Protein AF-A0A0N4VNY5-F1 (afdb_monomer_lite)

Radius of gyration: 26.38 Å; chains: 1; bounding box: 63×57×81 Å

Foldseek 3Di:
DDDDDDDDDDDDDDDDDDPDDDDPPPVDDDPDDDPWDWDQDPVRDTDGPPQPQDDPDPDRDRVVVVVLVVLQVLLVVLVVVLCVVVLVVVLCVVLVVVQQVVCCVPPVDSDPPDDRDVVSSVVSSVVVVVCCVPPVVVVCCCCDPPFFPDRSVLSNQLSVQLVVVVVVCVVVVHDDDSVCSNSVSSVVSQVVVPVVRGDVVVVVVVVVCVVVCVVVVVVVVVVVVVVVVVVD

InterPro domains:
  IPR001204 Phosphate transporter [PF01384] (48-221)
  IPR001204 Phosphate transporter [PTHR11101] (52-230)

Secondary structure (DSSP, 8-state):
----PPP--------PPPS-------S---TT------EE-TTS-EE-----EEEETTEEEEHHHHHHHHHHHHHHHHHHHHHHHHHHHHHHHHHHHHHHHHHHHHHS---TTSPPPHHHHHHHHHHHHHHIIIIIHHHHHHHHHHS----HHHHHHHHHHHHHHHHHHHHHT----HHHHHHHHHHHHHHHH-TTSS-HHHHHHHHHHHHHHHHHHHHHHHHHHHHHHHH-

Sequence (232 aa):
MQHVQLDSNVRMHTMTLPPSLEWPINDKDNSNDKKVWTITGANGNLATVENASEKIGDKSVNVKTLSIQGMFIVQVLTACFAGFAHGANDVSNAIAPLTALLAIYRNMSVDQSEATPIYVLLFGVVSICIGLVVLGHRVIRTVGTNMSEINPASGFSIEFGAAVTALVASKVGLPISTTHSLVGSVVLVGVVKSRAGVDWKIFRNIALSWVITLPVSGLIAAGLMLLLKFAL

pLDDT: mean 70.21, std 22.68, range [22.92, 95.06]

Structure (mmCIF, N/CA/C/O backbone):
data_AF-A0A0N4VNY5-F1
#
_entry.id   AF-A0A0N4VNY5-F1
#
loop_
_atom_site.group_PDB
_atom_site.id
_atom_site.type_symbol
_atom_site.label_atom_id
_atom_site.label_alt_id
_atom_site.label_comp_id
_atom_site.label_asym_id
_atom_site.label_entity_id
_atom_site.label_seq_id
_atom_site.pdbx_PDB_ins_code
_atom_site.Cartn_x
_atom_site.Cartn_y
_atom_site.Cartn_z
_atom_site.occupancy
_atom_site.B_iso_or_equiv
_atom_site.auth_seq_id
_atom_site.auth_comp_id
_atom_site.auth_asym_id
_atom_site.auth_atom_id
_atom_site.pdbx_PDB_model_num
ATOM 1 N N . MET A 1 1 ? -30.436 -35.693 26.808 1.00 46.06 1 MET A N 1
ATOM 2 C CA . MET A 1 1 ? -30.639 -35.285 25.402 1.00 46.06 1 MET A CA 1
ATOM 3 C C . MET A 1 1 ? -31.980 -34.590 25.318 1.00 46.06 1 MET A C 1
ATOM 5 O O . MET A 1 1 ? -32.986 -35.273 25.420 1.00 46.06 1 MET A O 1
ATOM 9 N N . GLN A 1 2 ? -32.005 -33.263 25.209 1.00 22.92 2 GLN A N 1
ATOM 10 C CA . GLN A 1 2 ? -33.217 -32.534 24.841 1.00 22.92 2 GLN A CA 1
ATOM 11 C C . GLN A 1 2 ? -32.844 -31.170 24.258 1.00 22.92 2 GLN A C 1
ATOM 13 O O . GLN A 1 2 ? -31.926 -30.502 24.724 1.00 22.92 2 GLN A O 1
ATOM 18 N N . HIS A 1 3 ? -33.512 -30.874 23.153 1.00 24.28 3 HIS A N 1
ATOM 19 C CA . HIS A 1 3 ? -33.225 -29.866 22.147 1.00 24.28 3 HIS A CA 1
ATOM 20 C C . HIS A 1 3 ? -33.343 -28.425 22.666 1.00 24.28 3 HIS A C 1
ATOM 22 O O . HIS A 1 3 ? -34.305 -28.090 23.351 1.00 24.28 3 HIS A O 1
ATOM 28 N N . VAL A 1 4 ? -32.413 -27.560 22.250 1.00 30.56 4 VAL A N 1
ATOM 29 C CA . VAL A 1 4 ? -32.558 -26.100 22.333 1.00 30.56 4 VAL A CA 1
ATOM 30 C C . VAL A 1 4 ? -33.301 -25.637 21.079 1.00 30.56 4 VAL A C 1
ATOM 32 O O . VAL A 1 4 ? -32.791 -25.763 19.967 1.00 30.56 4 VAL A O 1
ATOM 35 N N . GLN A 1 5 ? -34.530 -25.159 21.266 1.00 29.09 5 GLN A N 1
ATOM 36 C CA . GLN A 1 5 ? -35.339 -24.482 20.251 1.00 29.09 5 GLN A CA 1
ATOM 37 C C . GLN A 1 5 ? -34.934 -23.002 20.188 1.00 29.09 5 GLN A C 1
ATOM 39 O O . GLN A 1 5 ? -34.816 -22.346 21.222 1.00 29.09 5 GLN A O 1
ATOM 44 N N . LEU A 1 6 ? -34.708 -22.490 18.978 1.00 30.30 6 LEU A N 1
ATOM 45 C CA . LEU A 1 6 ? -34.494 -21.069 18.700 1.00 30.30 6 LEU A CA 1
ATOM 46 C C . LEU A 1 6 ? -35.864 -20.386 18.580 1.00 30.30 6 LEU A C 1
ATOM 48 O O . LEU A 1 6 ? -36.638 -20.734 17.690 1.00 30.30 6 LEU A O 1
ATOM 52 N N . ASP A 1 7 ? -36.160 -19.427 19.459 1.00 27.58 7 ASP A N 1
ATOM 53 C CA . ASP A 1 7 ? -37.339 -18.563 19.323 1.00 27.58 7 ASP A CA 1
ATOM 54 C C . ASP A 1 7 ? -37.072 -17.431 18.308 1.00 27.58 7 ASP A C 1
ATOM 56 O O . ASP A 1 7 ? -35.962 -16.918 18.162 1.00 27.58 7 ASP A O 1
ATOM 60 N N . SER A 1 8 ? -38.124 -17.070 17.584 1.00 40.78 8 SER A N 1
ATOM 61 C CA . SER A 1 8 ? -38.188 -16.403 16.285 1.00 40.78 8 SER A CA 1
ATOM 62 C C . SER A 1 8 ? -38.591 -14.920 16.358 1.00 40.78 8 SER A C 1
ATOM 64 O O . SER A 1 8 ? -39.081 -14.366 15.379 1.00 40.78 8 SER A O 1
ATOM 66 N N . ASN A 1 9 ? -38.369 -14.234 17.487 1.00 28.48 9 ASN A N 1
ATOM 67 C CA . ASN A 1 9 ? -38.901 -12.879 17.714 1.00 28.48 9 ASN A CA 1
ATOM 68 C C . ASN A 1 9 ? -37.883 -11.850 18.242 1.00 28.48 9 ASN A C 1
ATOM 70 O O . ASN A 1 9 ? -38.095 -11.213 19.273 1.00 28.48 9 ASN A O 1
ATOM 74 N N . VAL A 1 10 ? -36.803 -11.597 17.495 1.00 34.38 10 VAL A N 1
ATOM 75 C CA . VAL A 1 10 ? -35.932 -10.429 17.734 1.00 34.38 10 VAL A CA 1
ATOM 76 C C . VAL A 1 10 ? -36.258 -9.327 16.722 1.00 34.38 10 VAL A C 1
ATOM 78 O O . VAL A 1 10 ? -35.806 -9.355 15.579 1.00 34.38 10 VAL A O 1
ATOM 81 N N . ARG A 1 11 ? -37.039 -8.324 17.146 1.00 28.77 11 ARG A N 1
ATOM 82 C CA . ARG A 1 11 ? -37.171 -7.043 16.432 1.00 28.77 11 ARG A CA 1
ATOM 83 C C . ARG A 1 11 ? -36.026 -6.117 16.847 1.00 28.77 11 ARG A C 1
ATOM 85 O O . ARG A 1 11 ? -35.988 -5.657 17.984 1.00 28.77 11 ARG A O 1
ATOM 92 N N . MET A 1 12 ? -35.107 -5.822 15.924 1.00 29.11 12 MET A N 1
ATOM 93 C CA . MET A 1 12 ? -34.123 -4.749 16.104 1.00 29.11 12 MET A CA 1
ATOM 94 C C . MET A 1 12 ? -34.833 -3.392 16.026 1.00 29.11 12 MET A C 1
ATOM 96 O O . MET A 1 12 ? -35.240 -2.965 14.948 1.00 29.11 12 MET A O 1
ATOM 100 N N . HIS A 1 13 ? -34.962 -2.697 17.154 1.00 30.17 13 HIS A N 1
ATOM 101 C CA . HIS A 1 13 ? -35.264 -1.269 17.144 1.00 30.17 13 HIS A CA 1
ATOM 102 C C . HIS A 1 13 ? -33.962 -0.493 16.903 1.00 30.17 13 HIS A C 1
ATOM 104 O O . HIS A 1 13 ? -33.092 -0.418 17.766 1.00 30.17 13 HIS A O 1
ATOM 110 N N . THR A 1 14 ? -33.819 0.061 15.700 1.00 29.62 14 THR A N 1
ATOM 111 C CA . THR A 1 14 ? -32.792 1.045 15.336 1.00 29.62 14 THR A CA 1
ATOM 112 C C . THR A 1 14 ? -32.997 2.334 16.129 1.00 29.62 14 THR A C 1
ATOM 114 O O . THR A 1 14 ? -34.033 2.981 15.988 1.00 29.62 14 THR A O 1
ATOM 117 N N . MET A 1 15 ? -32.008 2.725 16.933 1.00 31.81 15 MET A N 1
ATOM 118 C CA . MET A 1 15 ? -31.989 4.007 17.639 1.00 31.81 15 MET A CA 1
ATOM 119 C C . MET A 1 15 ? -31.206 5.029 16.805 1.00 31.81 15 MET A C 1
ATOM 121 O O . MET A 1 15 ? -29.989 4.938 16.668 1.00 31.81 15 MET A O 1
ATOM 125 N N . THR A 1 16 ? -31.921 5.973 16.195 1.00 29.28 16 THR A N 1
ATOM 126 C CA . THR A 1 16 ? -31.370 7.127 15.470 1.00 29.28 16 THR A CA 1
ATOM 127 C C . THR A 1 16 ? -30.924 8.208 16.458 1.00 29.28 16 THR A C 1
ATOM 129 O O . THR A 1 16 ? -31.718 8.613 17.307 1.00 29.28 16 THR A O 1
ATOM 132 N N . LEU A 1 17 ? -29.690 8.704 16.337 1.00 33.75 17 LEU A N 1
ATOM 133 C CA . LEU A 1 17 ? -29.200 9.864 17.096 1.00 33.75 17 LEU A CA 1
ATOM 134 C C . LEU A 1 17 ? -29.551 11.179 16.364 1.00 33.75 17 LEU A C 1
ATOM 136 O O . LEU A 1 17 ? -29.358 11.248 15.149 1.00 33.75 17 LEU A O 1
ATOM 140 N N . PRO A 1 18 ? -30.053 12.217 17.064 1.00 30.17 18 PRO A N 1
ATOM 141 C CA . PRO A 1 18 ? -30.334 13.527 16.475 1.00 30.17 18 PRO A CA 1
ATOM 142 C C . PRO A 1 18 ? -29.061 14.380 16.250 1.00 30.17 18 PRO A C 1
ATOM 144 O O . PRO A 1 18 ? -28.059 14.197 16.946 1.00 30.17 18 PRO A O 1
ATOM 147 N N . PRO A 1 19 ? -29.094 15.339 15.302 1.00 36.34 19 PRO A N 1
ATOM 148 C CA . PRO A 1 19 ? -27.935 16.101 14.845 1.00 36.34 19 PRO A CA 1
ATOM 149 C C . PRO A 1 19 ? -27.762 17.400 15.647 1.00 36.34 19 PRO A C 1
ATOM 151 O O . PRO A 1 19 ? -28.013 18.484 15.138 1.00 36.34 19 PRO A O 1
ATOM 154 N N . SER A 1 20 ? -27.355 17.303 16.910 1.00 38.53 20 SER A N 1
ATOM 155 C CA . SER A 1 20 ? -26.866 18.457 17.682 1.00 38.53 20 SER A CA 1
ATOM 156 C C . SER A 1 20 ? -26.311 17.978 19.020 1.00 38.53 20 SER A C 1
ATOM 158 O O . SER A 1 20 ? -27.035 17.907 20.012 1.00 38.53 20 SER A O 1
ATOM 160 N N . LEU A 1 21 ? -25.028 17.623 19.054 1.00 37.19 21 LEU A N 1
ATOM 161 C CA . LEU A 1 21 ? -24.311 17.450 20.311 1.00 37.19 21 LEU A CA 1
ATOM 162 C C . LEU A 1 21 ? -22.989 18.206 20.209 1.00 37.19 21 LEU A C 1
ATOM 164 O O . LEU A 1 21 ? -21.971 17.685 19.759 1.00 37.19 21 LEU A O 1
ATOM 168 N N . GLU A 1 22 ? -23.057 19.485 20.566 1.00 29.67 22 GLU A N 1
ATOM 169 C CA . GLU A 1 22 ? -21.889 20.271 20.941 1.00 29.67 22 GLU A CA 1
ATOM 170 C C . GLU A 1 22 ? -21.157 19.535 22.069 1.00 29.67 22 GLU A C 1
ATOM 172 O O . GLU A 1 22 ? -21.787 19.033 23.000 1.00 29.67 22 GLU A O 1
ATOM 177 N N . TRP A 1 23 ? -19.831 19.437 21.972 1.00 28.31 23 TRP A N 1
ATOM 178 C CA . TRP A 1 23 ? -18.982 18.886 23.027 1.00 28.31 23 TRP A CA 1
ATOM 179 C C . TRP A 1 23 ? -19.035 19.796 24.259 1.00 28.31 23 TRP A C 1
ATOM 181 O O . TRP A 1 23 ? -18.44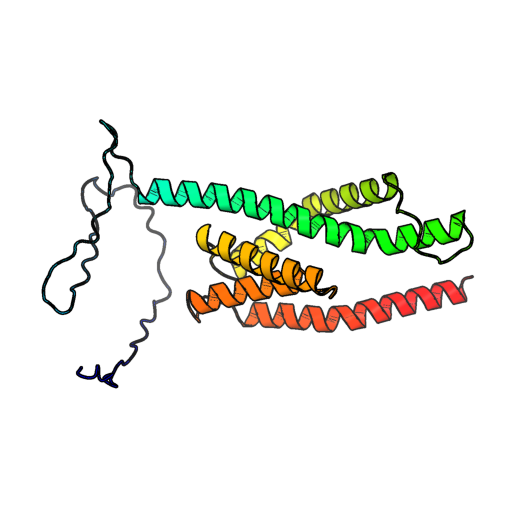9 20.882 24.203 1.00 28.31 23 TRP A O 1
ATOM 191 N N . PRO A 1 24 ? -19.635 19.395 25.396 1.00 32.06 24 PRO A N 1
ATOM 192 C CA . PRO A 1 24 ? -19.504 20.196 26.593 1.00 32.06 24 PRO A CA 1
ATOM 193 C C . PRO A 1 24 ? -18.096 19.965 27.149 1.00 32.06 24 PRO A C 1
ATOM 195 O O . PRO A 1 24 ? -17.859 19.019 27.897 1.00 32.06 24 PRO A O 1
ATOM 198 N N . ILE A 1 25 ? -17.153 20.844 26.804 1.00 37.72 25 ILE A N 1
ATOM 199 C CA . ILE A 1 25 ? -16.039 21.143 27.706 1.00 37.72 25 ILE A CA 1
ATOM 200 C C . ILE A 1 25 ? -16.650 22.005 28.810 1.00 37.72 25 ILE A C 1
ATOM 202 O O . ILE A 1 25 ? -16.666 23.230 28.742 1.00 37.72 25 ILE A O 1
ATOM 206 N N . ASN A 1 26 ? -17.265 21.344 29.788 1.00 30.30 26 ASN A N 1
ATOM 207 C CA . ASN A 1 26 ? -17.623 21.970 31.047 1.00 30.30 26 ASN A CA 1
ATOM 208 C C . ASN A 1 26 ? -16.605 21.486 32.080 1.00 30.30 26 ASN A C 1
ATOM 210 O O . ASN A 1 26 ? -16.742 20.387 32.612 1.00 30.30 26 ASN A O 1
ATOM 214 N N . ASP A 1 27 ? -15.589 22.310 32.351 1.00 36.66 27 ASP A N 1
ATOM 215 C CA . ASP A 1 27 ? -14.523 22.091 33.347 1.00 36.66 27 ASP A CA 1
ATOM 216 C C . ASP A 1 27 ? -15.031 22.161 34.804 1.00 36.66 27 ASP A C 1
ATOM 218 O O . ASP A 1 27 ? -14.364 22.659 35.713 1.00 36.66 27 ASP A O 1
ATOM 222 N N . LYS A 1 28 ? -16.248 21.676 35.051 1.00 31.47 28 LYS A N 1
ATOM 223 C CA . LYS A 1 28 ? -16.867 21.580 36.371 1.00 31.47 28 LYS A CA 1
ATOM 224 C C . LYS A 1 28 ? -17.679 20.294 36.469 1.00 31.47 28 LYS A C 1
ATOM 226 O O . LYS A 1 28 ? -18.897 20.342 36.619 1.00 31.47 28 LYS A O 1
ATOM 231 N N . ASP A 1 29 ? -17.002 19.152 36.395 1.00 34.03 29 ASP A N 1
ATOM 232 C CA . ASP A 1 29 ? -17.550 17.901 36.917 1.00 34.03 29 ASP A CA 1
ATOM 233 C C . ASP A 1 29 ? -16.843 17.558 38.231 1.00 34.03 29 ASP A C 1
ATOM 235 O O . ASP A 1 29 ? -15.620 17.427 38.320 1.00 34.03 29 ASP A O 1
ATOM 239 N N . ASN A 1 30 ? -17.652 17.519 39.279 1.00 31.19 30 ASN A N 1
ATOM 240 C CA . ASN A 1 30 ? -17.281 17.153 40.627 1.00 31.19 30 ASN A CA 1
ATOM 241 C C . ASN A 1 30 ? -16.852 15.679 40.619 1.00 31.19 30 ASN A C 1
ATOM 243 O O . ASN A 1 30 ? -17.542 14.824 40.078 1.00 31.19 30 ASN A O 1
ATOM 247 N N . SER A 1 31 ? -15.719 15.389 41.252 1.00 33.94 31 SER A N 1
ATOM 248 C CA . SER A 1 31 ? -14.965 14.127 41.261 1.00 33.94 31 SER A CA 1
ATOM 249 C C . SER A 1 31 ? -15.716 12.842 41.694 1.00 33.94 31 SER A C 1
ATOM 251 O O . SER A 1 31 ? -15.057 11.841 41.971 1.00 33.94 31 SER A O 1
ATOM 253 N N . ASN A 1 32 ? -17.048 12.800 41.778 1.00 32.62 32 ASN A N 1
ATOM 254 C CA . ASN A 1 32 ? -17.771 11.687 42.399 1.00 32.62 32 ASN A CA 1
ATOM 255 C C . ASN A 1 32 ? -18.937 11.072 41.614 1.00 32.62 32 ASN A C 1
ATOM 257 O O . ASN A 1 32 ? -19.481 10.084 42.107 1.00 32.62 32 ASN A O 1
ATOM 261 N N . ASP A 1 33 ? -19.292 11.530 40.410 1.00 31.52 33 ASP A N 1
ATOM 262 C CA . ASP A 1 33 ? -20.417 10.917 39.685 1.00 31.52 33 ASP A CA 1
ATOM 263 C C . ASP A 1 33 ? -19.954 9.869 38.658 1.00 31.52 33 ASP A C 1
ATOM 265 O O . ASP A 1 33 ? -19.762 10.111 37.463 1.00 31.52 33 ASP A O 1
ATOM 269 N N . LYS A 1 34 ? -19.725 8.643 39.145 1.00 31.59 34 LYS A N 1
ATOM 270 C CA . LYS A 1 34 ? -19.484 7.478 38.286 1.00 31.59 34 LYS A CA 1
ATOM 271 C C . LYS A 1 34 ? -20.770 7.183 37.505 1.00 31.59 34 LYS A C 1
ATOM 273 O O . LYS A 1 34 ? -21.676 6.549 38.034 1.00 31.59 34 LYS A O 1
ATOM 278 N N . LYS A 1 35 ? -20.835 7.556 36.223 1.00 31.91 35 LYS A N 1
ATOM 279 C CA . LYS A 1 35 ? -21.884 7.064 35.311 1.00 31.91 35 LYS A CA 1
ATOM 280 C C . LYS A 1 35 ? -21.755 5.545 35.138 1.00 31.91 35 LYS A C 1
ATOM 282 O O . LYS A 1 35 ? -20.955 5.060 34.338 1.00 31.91 35 LYS A O 1
ATOM 287 N N . VAL A 1 36 ? -22.522 4.802 35.933 1.00 34.50 36 VAL A N 1
ATOM 288 C CA . VAL A 1 36 ? -22.677 3.344 35.862 1.00 34.50 36 VAL A CA 1
ATOM 289 C C . VAL A 1 36 ? -23.774 3.029 34.844 1.00 34.50 36 VAL A C 1
ATOM 291 O O . VAL A 1 36 ? -24.911 3.465 34.998 1.00 34.50 36 VAL A O 1
ATOM 294 N N . TRP A 1 37 ? -23.439 2.271 33.800 1.00 31.69 37 TRP A N 1
ATOM 295 C CA . TRP A 1 37 ? -24.420 1.715 32.866 1.00 31.69 37 TRP A CA 1
ATOM 296 C C . TRP A 1 37 ? -24.779 0.303 33.323 1.00 31.69 37 TRP A C 1
ATOM 298 O O . TRP A 1 37 ? -23.954 -0.608 33.249 1.00 31.69 37 TRP A O 1
ATOM 308 N N . THR A 1 38 ? -25.997 0.126 33.825 1.00 30.14 38 THR A N 1
ATOM 309 C CA . THR A 1 38 ? -26.500 -1.166 34.303 1.00 30.14 38 THR A CA 1
ATOM 310 C C . THR A 1 38 ? -27.248 -1.861 33.169 1.00 30.14 38 THR A C 1
ATOM 312 O O . THR A 1 38 ? -28.255 -1.350 32.685 1.00 30.14 38 THR A O 1
ATOM 315 N N . ILE A 1 39 ? -26.770 -3.028 32.736 1.00 38.28 39 ILE A N 1
ATOM 316 C CA . ILE A 1 39 ? -27.496 -3.918 31.819 1.00 38.28 39 ILE A CA 1
ATOM 317 C C . ILE A 1 39 ? -28.093 -5.057 32.646 1.00 38.28 39 ILE A C 1
ATOM 319 O O . ILE A 1 39 ? -27.367 -5.870 33.214 1.00 38.28 39 ILE A O 1
ATOM 323 N N . THR A 1 40 ? -29.422 -5.092 32.745 1.00 32.34 40 THR A N 1
ATOM 324 C CA . THR A 1 40 ? -30.164 -6.135 33.465 1.00 32.34 40 THR A CA 1
ATOM 325 C C . THR A 1 40 ? -30.162 -7.426 32.650 1.00 32.34 40 THR A C 1
ATOM 327 O O . THR A 1 40 ? -30.715 -7.472 31.553 1.00 32.34 40 THR A O 1
ATOM 330 N N . GLY A 1 41 ? -29.547 -8.486 33.179 1.00 32.75 41 GLY A N 1
ATOM 331 C CA . GLY A 1 41 ? -29.652 -9.829 32.607 1.00 32.75 41 GLY A CA 1
ATOM 332 C C . GLY A 1 41 ? -31.030 -10.450 32.868 1.00 32.75 41 GLY A C 1
ATOM 333 O O . GLY A 1 41 ? -31.658 -10.168 33.888 1.00 32.75 41 GLY A O 1
ATOM 334 N N . ALA A 1 42 ? -31.483 -11.339 31.979 1.00 42.31 42 ALA A N 1
ATOM 335 C CA . ALA A 1 42 ? -32.819 -11.960 31.992 1.00 42.31 42 ALA A CA 1
ATOM 336 C C . ALA A 1 42 ? -33.183 -12.774 33.260 1.00 42.31 42 ALA A C 1
ATOM 338 O O . ALA A 1 42 ? -34.327 -13.191 33.400 1.00 42.31 42 ALA A O 1
ATOM 339 N N . ASN A 1 43 ? -32.249 -12.953 34.202 1.00 33.41 43 ASN A N 1
ATOM 340 C CA . ASN A 1 43 ? -32.457 -13.671 35.465 1.00 33.41 43 ASN A CA 1
ATOM 341 C C . ASN A 1 43 ? -32.442 -12.752 36.704 1.00 33.41 43 ASN A C 1
ATOM 343 O O . ASN A 1 43 ? -32.286 -13.236 37.819 1.00 33.41 43 ASN A O 1
ATOM 347 N N . GLY A 1 44 ? -32.548 -11.428 36.537 1.00 38.59 44 GLY A N 1
ATOM 348 C CA . GLY A 1 44 ? -32.639 -10.483 37.661 1.00 38.59 44 GLY A CA 1
ATOM 349 C C . GLY A 1 44 ? -31.339 -10.252 38.445 1.00 38.59 44 GLY A C 1
ATOM 350 O O . GLY A 1 44 ? -31.324 -9.439 39.365 1.00 38.59 44 GLY A O 1
ATOM 351 N N . ASN A 1 45 ? -30.231 -10.896 38.070 1.00 31.89 45 ASN A N 1
ATOM 352 C CA . ASN A 1 45 ? -28.928 -10.632 38.676 1.00 31.89 45 ASN A CA 1
ATOM 353 C C . ASN A 1 45 ? -28.312 -9.361 38.071 1.00 31.89 45 ASN A C 1
ATOM 355 O O . ASN A 1 45 ? -28.012 -9.312 36.875 1.00 31.89 45 ASN A O 1
ATOM 359 N N . LEU A 1 46 ? -28.112 -8.339 38.911 1.00 34.66 46 LEU A N 1
ATOM 360 C CA . LEU A 1 46 ? -27.337 -7.146 38.577 1.00 34.66 46 LEU A CA 1
ATOM 361 C C . LEU A 1 46 ? -25.859 -7.534 38.450 1.00 34.66 46 LEU A C 1
ATOM 363 O O . LEU A 1 46 ? -25.158 -7.668 39.448 1.00 34.66 46 LEU A O 1
ATOM 367 N N . ALA A 1 47 ? -25.373 -7.696 37.223 1.00 36.00 47 ALA A N 1
ATOM 368 C CA . ALA A 1 47 ? -23.943 -7.655 36.958 1.00 36.00 47 ALA A CA 1
ATOM 369 C C . ALA A 1 47 ? -23.565 -6.195 36.687 1.00 36.00 47 ALA A C 1
ATOM 371 O O . ALA A 1 47 ? -23.754 -5.674 35.587 1.00 36.00 47 ALA A O 1
ATOM 372 N N . THR A 1 48 ? -23.062 -5.506 37.707 1.00 33.81 48 THR A N 1
ATOM 373 C CA . THR A 1 48 ? -22.353 -4.245 37.511 1.00 33.81 48 THR A CA 1
ATOM 374 C C . THR A 1 48 ? -21.108 -4.543 36.680 1.00 33.81 48 THR A C 1
ATOM 376 O O . THR A 1 48 ? -20.175 -5.189 37.150 1.00 33.81 48 THR A O 1
ATOM 379 N N . VAL A 1 49 ? -21.057 -4.055 35.435 1.00 41.91 49 VAL A N 1
ATOM 380 C CA . VAL A 1 49 ? -19.783 -3.897 34.714 1.00 41.91 49 VAL A CA 1
ATOM 381 C C . VAL A 1 49 ? -19.076 -2.700 35.349 1.00 41.91 49 VAL A C 1
ATOM 383 O O . VAL A 1 49 ? -18.979 -1.610 34.786 1.00 41.91 49 VAL A O 1
ATOM 386 N N . GLU A 1 50 ? -18.684 -2.880 36.607 1.00 39.59 50 GLU A N 1
ATOM 387 C CA . GLU A 1 50 ? -17.885 -1.929 37.348 1.00 39.59 50 GLU A CA 1
ATOM 388 C C . GLU A 1 50 ? -16.519 -1.862 36.671 1.00 39.59 50 GLU A C 1
ATOM 390 O O . GLU A 1 50 ? -15.997 -2.862 36.174 1.00 39.59 50 GLU A O 1
ATOM 395 N N . ASN A 1 51 ? -15.958 -0.659 36.585 1.00 40.28 51 ASN A N 1
ATOM 396 C CA . ASN A 1 51 ? -14.583 -0.467 36.161 1.00 40.28 51 ASN A CA 1
ATOM 397 C C . ASN A 1 51 ? -13.698 -1.415 36.974 1.00 40.28 51 ASN A C 1
ATOM 399 O O . ASN A 1 51 ? -13.457 -1.156 38.151 1.00 40.28 51 ASN A O 1
ATOM 403 N N . ALA A 1 52 ? -13.244 -2.507 36.356 1.00 41.88 52 ALA A N 1
ATOM 404 C CA . ALA A 1 52 ? -12.260 -3.391 36.945 1.00 41.88 52 ALA A CA 1
ATOM 405 C C . ALA A 1 52 ? -10.990 -2.554 37.133 1.00 41.88 52 ALA A C 1
ATOM 407 O O . ALA A 1 52 ? -10.237 -2.312 36.196 1.00 41.88 52 ALA A O 1
ATOM 408 N N . SER A 1 53 ? -10.828 -1.981 38.320 1.00 41.66 53 SER A N 1
ATOM 409 C CA . SER A 1 53 ? -9.592 -1.361 38.764 1.00 41.66 53 SER A CA 1
ATOM 410 C C . SER A 1 53 ? -8.856 -2.451 39.518 1.00 41.66 53 SER A C 1
ATOM 412 O O . SER A 1 53 ? -9.169 -2.737 40.671 1.00 41.66 53 SER A O 1
ATOM 414 N N . GLU A 1 54 ? -7.904 -3.090 38.857 1.00 40.88 54 GLU A N 1
ATOM 415 C CA . GLU A 1 54 ? -7.018 -4.033 39.517 1.00 40.88 54 GLU A CA 1
ATOM 416 C C . GLU A 1 54 ? -6.042 -3.228 40.383 1.00 40.88 54 GLU A C 1
ATOM 418 O O . GLU A 1 54 ? -5.289 -2.383 39.891 1.00 40.88 54 GLU A O 1
ATOM 423 N N . LYS A 1 55 ? -6.122 -3.404 41.705 1.00 35.69 55 LYS A N 1
ATOM 424 C CA . LYS A 1 55 ? -5.184 -2.778 42.640 1.00 35.69 55 LYS A CA 1
ATOM 425 C C . LYS A 1 55 ? -3.887 -3.578 42.635 1.00 35.69 55 LYS A C 1
ATOM 427 O O . LYS A 1 55 ? -3.814 -4.639 43.247 1.00 35.69 55 LYS A O 1
ATOM 432 N N . ILE A 1 56 ? -2.857 -3.045 41.987 1.00 43.78 56 ILE A N 1
ATOM 433 C CA . ILE A 1 56 ? -1.480 -3.525 42.126 1.00 43.78 56 ILE A CA 1
ATOM 434 C C . ILE A 1 56 ? -0.771 -2.550 43.079 1.00 43.78 56 ILE A C 1
ATOM 436 O O . ILE A 1 56 ? -0.264 -1.509 42.664 1.00 43.78 56 ILE A O 1
ATOM 440 N N . GLY A 1 57 ? -0.797 -2.850 44.382 1.00 58.56 57 GLY A N 1
ATOM 441 C CA . GLY A 1 57 ? -0.257 -1.974 45.436 1.00 58.56 57 GLY A CA 1
ATOM 442 C C . GLY A 1 57 ? -1.123 -0.736 45.746 1.00 58.56 57 GLY A C 1
ATOM 443 O O . GLY A 1 57 ? -2.336 -0.755 45.550 1.00 58.56 57 GLY A O 1
ATOM 444 N N . ASP A 1 58 ? -0.500 0.345 46.239 1.00 39.94 58 ASP A N 1
ATOM 445 C CA . ASP A 1 58 ? -1.147 1.614 46.660 1.00 39.94 58 ASP A CA 1
ATOM 446 C C . ASP A 1 58 ? -1.606 2.514 45.485 1.00 39.94 58 ASP A C 1
ATOM 448 O O . ASP A 1 58 ? -2.157 3.596 45.664 1.00 39.94 58 ASP A O 1
ATOM 452 N N . LYS A 1 59 ? -1.409 2.078 44.235 1.00 44.78 59 LYS A N 1
ATOM 453 C CA . LYS A 1 59 ? -1.855 2.816 43.044 1.00 44.78 59 LYS A CA 1
ATOM 454 C C . LYS A 1 59 ? -3.084 2.151 42.432 1.00 44.78 59 LYS A C 1
ATOM 456 O O . LYS A 1 59 ? -3.028 1.015 41.968 1.00 44.78 59 LYS A O 1
ATOM 461 N N . SER A 1 60 ? -4.197 2.881 42.376 1.00 46.91 60 SER A N 1
ATOM 462 C CA . SER A 1 60 ? -5.377 2.505 41.593 1.00 46.91 60 SER A CA 1
ATOM 463 C C . SER A 1 60 ? -5.093 2.698 40.101 1.00 46.91 60 SER A C 1
ATOM 465 O O . SER A 1 60 ? -5.197 3.797 39.559 1.00 46.91 60 SER A O 1
ATOM 467 N N . VAL A 1 61 ? -4.712 1.618 39.419 1.00 56.72 61 VAL A N 1
ATOM 468 C CA . VAL A 1 61 ? -4.514 1.626 37.966 1.00 56.72 61 VAL A CA 1
ATOM 469 C C . VAL A 1 61 ? -5.828 1.253 37.283 1.00 56.72 61 VAL A C 1
ATOM 471 O O . VAL A 1 61 ? -6.423 0.210 37.551 1.00 56.72 61 VAL A O 1
ATOM 474 N N . ASN A 1 62 ? -6.298 2.116 36.384 1.00 56.19 62 ASN A N 1
ATOM 475 C CA . ASN A 1 62 ? -7.483 1.837 35.582 1.00 56.19 62 ASN A CA 1
ATOM 476 C C . ASN A 1 62 ? -7.123 0.847 34.458 1.00 56.19 62 ASN A C 1
ATOM 478 O O . ASN A 1 62 ? -6.406 1.199 33.519 1.00 56.19 62 ASN A O 1
ATOM 482 N N . VAL A 1 63 ? -7.625 -0.389 34.547 1.00 60.03 63 VAL A N 1
ATOM 483 C CA . VAL A 1 63 ? -7.300 -1.484 33.612 1.00 60.03 63 VAL A CA 1
ATOM 484 C C . VAL A 1 63 ? -7.751 -1.166 32.184 1.00 60.03 63 VAL A C 1
ATOM 486 O O . VAL A 1 63 ? -7.060 -1.530 31.233 1.00 60.03 63 VAL A O 1
ATOM 489 N N . LYS A 1 64 ? -8.839 -0.399 31.997 1.00 57.69 64 LYS A N 1
ATOM 490 C CA . LYS A 1 64 ? -9.240 0.078 30.660 1.00 57.69 64 LYS A CA 1
ATOM 491 C C . LYS A 1 64 ? -8.169 0.986 30.067 1.00 57.69 64 LYS A C 1
ATOM 493 O O . LYS A 1 64 ? -7.766 0.777 28.927 1.00 57.69 64 LYS A O 1
ATOM 498 N N . THR A 1 65 ? -7.649 1.933 30.843 1.00 59.38 65 THR A N 1
ATOM 499 C CA . THR A 1 65 ? -6.581 2.836 30.392 1.00 59.38 65 THR A CA 1
ATOM 500 C C . THR A 1 65 ? -5.296 2.071 30.071 1.00 59.38 65 THR A C 1
ATOM 502 O O . THR A 1 65 ? -4.673 2.343 29.049 1.00 59.38 65 THR A O 1
ATOM 505 N N . LEU A 1 66 ? -4.936 1.067 30.878 1.00 58.78 66 LEU A N 1
ATOM 506 C CA . LEU A 1 66 ? -3.768 0.217 30.628 1.00 58.78 66 LEU A CA 1
ATOM 507 C C . LEU A 1 66 ? -3.923 -0.615 29.339 1.00 58.78 66 LEU A C 1
ATOM 509 O O . LEU A 1 66 ? -3.003 -0.681 28.527 1.00 58.78 66 LEU A O 1
ATOM 513 N N . SER A 1 67 ? -5.109 -1.192 29.111 1.00 64.50 67 SER A N 1
ATOM 514 C CA . SER A 1 67 ? -5.406 -1.975 27.903 1.00 64.50 67 SER A CA 1
ATOM 515 C C . SER A 1 67 ? -5.377 -1.127 26.624 1.00 64.50 67 SER A C 1
ATOM 517 O O . SER A 1 67 ? -4.836 -1.555 25.606 1.00 64.50 67 SER A O 1
ATOM 519 N N . ILE A 1 68 ? -5.878 0.111 26.692 1.00 69.44 68 ILE A N 1
ATOM 520 C CA . ILE A 1 68 ? -5.875 1.060 25.575 1.00 69.44 68 ILE A CA 1
ATOM 521 C C . ILE A 1 68 ? -4.436 1.457 25.216 1.00 69.44 68 ILE A C 1
ATOM 523 O O . ILE A 1 68 ? -4.069 1.419 24.044 1.00 69.44 68 ILE A O 1
ATOM 527 N N . GLN A 1 69 ? -3.605 1.772 26.215 1.00 70.25 69 GLN A N 1
ATOM 528 C CA . GLN A 1 69 ? -2.183 2.092 26.028 1.00 70.25 69 GLN A CA 1
ATOM 529 C C . GLN A 1 69 ? -1.414 0.921 25.391 1.00 70.25 69 GLN A C 1
ATOM 531 O O . GLN A 1 69 ? -0.634 1.126 24.462 1.00 70.25 69 GLN A O 1
ATOM 536 N N . GLY A 1 70 ? -1.691 -0.317 25.819 1.00 76.38 70 GLY A N 1
ATOM 537 C CA . GLY A 1 70 ? -1.126 -1.517 25.195 1.00 76.38 70 GLY A CA 1
ATOM 538 C C . GLY A 1 70 ? -1.506 -1.652 23.716 1.00 76.38 70 GLY A C 1
ATOM 539 O O . GLY A 1 70 ? -0.640 -1.884 22.874 1.00 76.38 70 GLY A O 1
ATOM 540 N N . MET A 1 71 ? -2.779 -1.432 23.371 1.00 78.62 71 MET A N 1
ATOM 541 C CA . MET A 1 71 ? -3.238 -1.483 21.976 1.00 78.62 71 MET A CA 1
ATOM 542 C C . MET A 1 71 ? -2.656 -0.364 21.107 1.00 78.62 71 MET A C 1
ATOM 544 O O . MET A 1 71 ? -2.405 -0.595 19.928 1.00 78.62 71 MET A O 1
ATOM 548 N N . PHE A 1 72 ? -2.400 0.824 21.662 1.00 83.12 72 PHE A N 1
ATOM 549 C CA . PHE A 1 72 ? -1.720 1.900 20.933 1.00 83.12 72 PHE A CA 1
ATOM 550 C C . PHE A 1 72 ? -0.305 1.503 20.510 1.00 83.12 72 PHE A C 1
ATOM 552 O O . PHE A 1 72 ? 0.067 1.721 19.360 1.00 83.12 72 PHE A O 1
ATOM 559 N N . ILE A 1 73 ? 0.471 0.887 21.405 1.00 84.25 73 ILE A N 1
ATOM 560 C CA . ILE A 1 73 ? 1.840 0.453 21.093 1.00 84.25 73 ILE A CA 1
ATOM 561 C C . ILE A 1 73 ? 1.820 -0.605 19.988 1.00 84.25 73 ILE A C 1
ATOM 563 O O . ILE A 1 73 ? 2.553 -0.490 19.006 1.00 84.25 73 ILE A O 1
ATOM 567 N N . VAL A 1 74 ? 0.944 -1.606 20.114 1.00 86.38 74 VAL A N 1
ATOM 568 C CA . VAL A 1 74 ? 0.790 -2.655 19.097 1.00 86.38 74 VAL A CA 1
ATOM 569 C C . VAL A 1 74 ? 0.358 -2.057 17.759 1.00 86.38 74 VAL A C 1
ATOM 571 O O . VAL A 1 74 ? 0.883 -2.454 16.719 1.00 86.38 74 VAL A O 1
ATOM 574 N N . GLN A 1 75 ? -0.530 -1.062 17.773 1.00 87.19 75 GLN A N 1
ATOM 575 C CA . GLN A 1 75 ? -0.966 -0.388 16.557 1.00 87.19 75 GLN A CA 1
ATOM 576 C C . GLN A 1 75 ? 0.164 0.385 15.880 1.00 87.19 75 GLN A C 1
ATOM 578 O O . GLN A 1 75 ? 0.325 0.288 14.671 1.00 87.19 75 GLN A O 1
ATOM 583 N N . VAL A 1 76 ? 0.973 1.129 16.635 1.00 87.12 76 VAL A N 1
ATOM 584 C CA . VAL A 1 76 ? 2.114 1.862 16.066 1.00 87.12 76 VAL A CA 1
ATOM 585 C C . VAL A 1 76 ? 3.132 0.896 15.462 1.00 87.12 76 VAL A C 1
ATOM 587 O O . VAL A 1 76 ? 3.615 1.126 14.357 1.00 87.12 76 VAL A O 1
ATOM 590 N N . LEU A 1 77 ? 3.433 -0.211 16.147 1.00 87.69 77 LEU A N 1
ATOM 591 C CA . LEU A 1 77 ? 4.342 -1.232 15.620 1.00 87.69 77 LEU A CA 1
ATOM 592 C C . LEU A 1 77 ? 3.799 -1.876 14.339 1.00 87.69 77 LEU A C 1
ATOM 594 O O . LEU A 1 77 ? 4.553 -2.064 13.382 1.00 87.69 77 LEU A O 1
ATOM 598 N N . THR A 1 78 ? 2.499 -2.169 14.302 1.00 86.56 78 THR A N 1
ATOM 599 C CA . THR A 1 78 ? 1.838 -2.744 13.122 1.00 86.56 78 THR A CA 1
ATOM 600 C C . THR A 1 78 ? 1.835 -1.750 11.962 1.00 86.56 78 THR A C 1
ATOM 602 O O . THR A 1 78 ? 2.197 -2.132 10.851 1.00 86.56 78 THR A O 1
ATOM 605 N N . ALA A 1 79 ? 1.600 -0.464 12.235 1.00 86.50 79 ALA A N 1
ATOM 606 C CA . ALA A 1 79 ? 1.600 0.587 11.223 1.00 86.50 79 ALA A CA 1
ATOM 607 C C . ALA A 1 79 ? 2.996 0.793 10.626 1.00 86.50 79 ALA A C 1
ATOM 609 O O . ALA A 1 79 ? 3.142 0.941 9.412 1.00 86.50 79 ALA A O 1
ATOM 610 N N . CYS A 1 80 ? 4.044 0.739 11.454 1.00 88.06 80 CYS A N 1
ATOM 611 C CA . CYS A 1 80 ? 5.430 0.772 10.991 1.00 88.06 80 CYS A CA 1
ATOM 612 C C . CYS A 1 80 ? 5.762 -0.437 10.105 1.00 88.06 80 CYS A C 1
ATOM 614 O O . CYS A 1 80 ? 6.376 -0.279 9.050 1.00 88.06 80 CYS A O 1
ATOM 616 N N . PHE A 1 81 ? 5.339 -1.639 10.506 1.00 85.62 81 PHE A N 1
ATOM 617 C CA . PHE A 1 81 ? 5.556 -2.856 9.725 1.00 85.62 81 PHE A CA 1
ATOM 618 C C . PHE A 1 81 ? 4.797 -2.831 8.390 1.00 85.62 81 PHE A C 1
ATOM 620 O O . PHE A 1 81 ? 5.376 -3.119 7.341 1.00 85.62 81 PHE A O 1
ATOM 627 N N . ALA A 1 82 ? 3.525 -2.429 8.407 1.00 83.81 82 ALA A N 1
ATOM 628 C CA . ALA A 1 82 ? 2.707 -2.261 7.212 1.00 83.81 82 ALA A CA 1
ATOM 629 C C . ALA A 1 82 ? 3.291 -1.185 6.285 1.00 83.81 82 ALA A C 1
ATOM 631 O O . ALA A 1 82 ? 3.395 -1.404 5.081 1.00 83.81 82 ALA A O 1
ATOM 632 N N . GLY A 1 83 ? 3.747 -0.058 6.841 1.00 85.81 83 GLY A N 1
ATOM 633 C CA . GLY A 1 83 ? 4.429 1.003 6.103 1.00 85.81 83 GLY A CA 1
ATOM 634 C C . GLY A 1 83 ? 5.718 0.526 5.433 1.00 85.81 83 GLY A C 1
ATOM 635 O O . GLY A 1 83 ? 5.955 0.849 4.272 1.00 85.81 83 GLY A O 1
ATOM 636 N N . PHE A 1 84 ? 6.515 -0.302 6.114 1.00 85.31 84 PHE A N 1
ATOM 637 C CA . PHE A 1 84 ? 7.708 -0.922 5.532 1.00 85.31 84 PHE A CA 1
ATOM 638 C C . PHE A 1 84 ? 7.360 -1.875 4.377 1.00 85.31 84 PHE A C 1
ATOM 640 O O . PHE A 1 84 ? 7.927 -1.760 3.290 1.00 85.31 84 PHE A O 1
ATOM 647 N N . ALA A 1 85 ? 6.398 -2.781 4.583 1.00 83.00 85 ALA A N 1
ATOM 648 C CA . ALA A 1 85 ? 5.977 -3.745 3.566 1.00 83.00 85 ALA A CA 1
ATOM 649 C C . ALA A 1 85 ? 5.351 -3.065 2.334 1.00 83.00 85 ALA A C 1
ATOM 651 O O . ALA A 1 85 ? 5.650 -3.432 1.198 1.00 83.00 85 ALA A O 1
ATOM 652 N N . HIS A 1 86 ? 4.509 -2.048 2.541 1.00 80.94 86 HIS A N 1
ATOM 653 C CA . HIS A 1 86 ? 3.946 -1.244 1.457 1.00 80.94 86 HIS A CA 1
ATOM 654 C C . HIS A 1 86 ? 5.017 -0.427 0.739 1.00 80.94 86 HIS A C 1
ATOM 656 O O . HIS A 1 86 ? 5.069 -0.456 -0.488 1.00 80.94 86 HIS A O 1
ATOM 662 N N . GLY A 1 87 ? 5.917 0.215 1.486 1.00 83.94 87 GLY A N 1
ATOM 663 C CA . GLY A 1 87 ? 7.022 0.981 0.921 1.00 83.94 87 GLY A CA 1
ATOM 664 C C . GLY A 1 87 ? 7.911 0.136 0.009 1.00 83.94 87 GLY A C 1
ATOM 665 O O . GLY A 1 87 ? 8.238 0.574 -1.088 1.00 83.94 87 GLY A O 1
ATOM 666 N N . ALA A 1 88 ? 8.242 -1.099 0.397 1.00 82.06 88 ALA A N 1
ATOM 667 C CA . ALA A 1 88 ? 9.032 -2.007 -0.440 1.00 82.06 88 ALA A CA 1
ATOM 668 C C . ALA A 1 88 ? 8.348 -2.335 -1.785 1.00 82.06 88 ALA A C 1
ATOM 670 O O . ALA A 1 88 ? 9.000 -2.364 -2.836 1.00 82.06 88 ALA A O 1
ATOM 671 N N . ASN A 1 89 ? 7.027 -2.532 -1.771 1.00 83.44 89 ASN A N 1
ATOM 672 C CA . ASN A 1 89 ? 6.248 -2.782 -2.986 1.00 83.44 89 ASN A CA 1
ATOM 673 C C . ASN A 1 89 ? 6.158 -1.531 -3.876 1.00 83.44 89 ASN A C 1
ATOM 675 O O . ASN A 1 89 ? 6.329 -1.621 -5.092 1.00 83.44 89 ASN A O 1
ATOM 679 N N . ASP A 1 90 ? 5.953 -0.356 -3.282 1.00 85.50 90 ASP A N 1
ATOM 680 C CA . ASP A 1 90 ? 5.824 0.903 -4.023 1.00 85.50 90 ASP A CA 1
ATOM 681 C C . ASP A 1 90 ? 7.158 1.348 -4.639 1.00 85.50 90 ASP A C 1
ATOM 683 O O . ASP A 1 90 ? 7.193 1.815 -5.779 1.00 85.50 90 ASP A O 1
ATOM 687 N N . VAL A 1 91 ? 8.272 1.124 -3.931 1.00 88.25 91 VAL A N 1
ATOM 688 C CA . VAL A 1 91 ? 9.635 1.305 -4.457 1.00 88.25 91 VAL A CA 1
ATOM 689 C C . VAL A 1 91 ? 9.840 0.444 -5.704 1.00 88.25 91 VAL A C 1
ATOM 691 O O . VAL A 1 91 ? 10.335 0.936 -6.716 1.00 88.25 91 VAL A O 1
ATOM 694 N N . SER A 1 92 ? 9.412 -0.820 -5.674 1.00 84.56 92 SER A N 1
ATOM 695 C CA . SER A 1 92 ? 9.551 -1.725 -6.822 1.00 84.56 92 SER A CA 1
ATOM 696 C C . SER A 1 92 ? 8.773 -1.216 -8.040 1.00 84.56 92 SER A C 1
ATOM 698 O O . SER A 1 92 ? 9.317 -1.171 -9.142 1.00 84.56 92 SER A O 1
ATOM 700 N N . ASN A 1 93 ? 7.541 -0.739 -7.836 1.00 86.19 93 ASN A N 1
ATOM 701 C CA . ASN A 1 93 ? 6.711 -0.183 -8.907 1.00 86.19 93 ASN A CA 1
ATOM 702 C C . ASN A 1 93 ? 7.296 1.105 -9.511 1.00 86.19 93 ASN A C 1
ATOM 704 O O . ASN A 1 93 ? 7.223 1.303 -10.723 1.00 86.19 93 ASN A O 1
ATOM 708 N N . ALA A 1 94 ? 7.882 1.978 -8.688 1.00 87.81 94 ALA A N 1
ATOM 709 C CA . ALA A 1 94 ? 8.455 3.242 -9.149 1.00 87.81 94 ALA A CA 1
ATOM 710 C C . ALA A 1 94 ? 9.791 3.058 -9.886 1.00 87.81 94 ALA A C 1
ATOM 712 O O . ALA A 1 94 ? 10.072 3.771 -10.849 1.00 87.81 94 ALA A O 1
ATOM 713 N N . ILE A 1 95 ? 10.625 2.117 -9.435 1.00 90.62 95 ILE A N 1
ATOM 714 C CA . ILE A 1 95 ? 11.978 1.938 -9.968 1.00 90.62 95 ILE A CA 1
ATOM 715 C C . ILE A 1 95 ? 12.012 0.941 -11.137 1.00 90.62 95 ILE A C 1
ATOM 717 O O . ILE A 1 95 ? 12.895 1.057 -11.982 1.00 90.62 95 ILE A O 1
ATOM 721 N N . ALA A 1 96 ? 11.054 0.016 -11.269 1.00 87.25 96 ALA A N 1
ATOM 722 C CA . ALA A 1 96 ? 11.055 -0.992 -12.341 1.00 87.25 96 ALA A CA 1
ATOM 723 C C . ALA A 1 96 ? 11.294 -0.439 -13.770 1.00 87.25 96 ALA A C 1
ATOM 725 O O . ALA A 1 96 ? 12.086 -1.026 -14.509 1.00 87.25 96 ALA A O 1
ATOM 726 N N . PRO A 1 97 ? 10.712 0.703 -14.193 1.00 88.88 97 PRO A N 1
ATOM 727 C CA . PRO A 1 97 ? 11.031 1.280 -15.503 1.00 88.88 97 PRO A CA 1
ATOM 728 C C . PRO A 1 97 ? 12.481 1.781 -15.606 1.00 88.88 97 PRO A C 1
ATOM 730 O O . PRO A 1 97 ? 13.121 1.645 -16.647 1.00 88.88 97 PRO A O 1
ATOM 733 N N . LEU A 1 98 ? 13.014 2.346 -14.518 1.00 88.88 98 LEU A N 1
ATOM 734 C CA . LEU A 1 98 ? 14.382 2.859 -14.446 1.00 88.88 98 LEU A CA 1
ATOM 735 C C . LEU A 1 98 ? 15.410 1.719 -14.461 1.00 88.88 98 LEU A C 1
ATOM 737 O O . LEU A 1 98 ? 16.441 1.837 -15.124 1.00 88.88 98 LEU A O 1
ATOM 741 N N . THR A 1 99 ? 15.135 0.609 -13.768 1.00 88.12 99 THR A N 1
ATOM 742 C CA . THR A 1 99 ? 15.999 -0.581 -13.814 1.00 88.12 99 THR A CA 1
ATOM 743 C C . THR A 1 99 ? 16.004 -1.209 -15.199 1.00 88.12 99 THR A C 1
ATOM 745 O O . THR A 1 99 ? 17.077 -1.545 -15.694 1.00 88.12 99 THR A O 1
ATOM 748 N N . ALA A 1 100 ? 14.843 -1.301 -15.853 1.00 87.31 100 ALA A N 1
ATOM 749 C CA . ALA A 1 100 ? 14.734 -1.805 -17.218 1.00 87.31 100 ALA A CA 1
ATOM 750 C C . ALA A 1 100 ? 15.541 -0.946 -18.205 1.00 87.31 100 ALA A C 1
ATOM 752 O O . ALA A 1 100 ? 16.296 -1.481 -19.015 1.00 87.31 100 ALA A O 1
ATOM 753 N N . LEU A 1 101 ? 15.454 0.385 -18.097 1.00 87.31 101 LEU A N 1
ATOM 754 C CA . LEU A 1 101 ? 16.253 1.300 -18.916 1.00 87.31 101 LEU A CA 1
ATOM 755 C C . LEU A 1 101 ? 17.761 1.099 -18.698 1.00 87.31 101 LEU A C 1
ATOM 757 O O . LEU A 1 101 ? 18.528 1.054 -19.658 1.00 87.31 101 LEU A O 1
ATOM 761 N N . LEU A 1 102 ? 18.191 0.957 -17.442 1.00 86.88 102 LEU A N 1
ATOM 762 C CA . LEU A 1 102 ? 19.597 0.750 -17.103 1.00 86.88 102 LEU A CA 1
ATOM 763 C C . LEU A 1 102 ? 20.125 -0.603 -17.606 1.00 86.88 102 LEU A C 1
ATOM 765 O O . LEU A 1 102 ? 21.261 -0.670 -18.075 1.00 86.88 102 LEU A O 1
ATOM 769 N N . ALA A 1 103 ? 19.311 -1.658 -17.528 1.00 84.88 103 ALA A N 1
ATOM 770 C CA . ALA A 1 103 ? 19.649 -2.982 -18.047 1.00 84.88 103 ALA A CA 1
ATOM 771 C C . ALA A 1 103 ? 19.861 -2.944 -19.568 1.00 84.88 103 ALA A C 1
ATOM 773 O O . ALA A 1 103 ? 20.887 -3.417 -20.058 1.00 84.88 103 ALA A O 1
ATOM 774 N N . ILE A 1 104 ? 18.960 -2.280 -20.300 1.00 86.81 104 ILE A N 1
ATOM 775 C CA . ILE A 1 104 ? 19.093 -2.080 -21.750 1.00 86.81 104 ILE A CA 1
ATOM 776 C C . ILE A 1 104 ? 20.357 -1.272 -22.068 1.00 86.81 104 ILE A C 1
ATOM 778 O O . ILE A 1 104 ? 21.120 -1.654 -22.951 1.00 86.81 104 ILE A O 1
ATOM 782 N N . TYR A 1 105 ? 20.620 -0.192 -21.325 1.00 85.81 105 TYR A N 1
ATOM 783 C CA . TYR A 1 105 ? 21.788 0.666 -21.549 1.00 85.81 105 TYR A CA 1
ATOM 784 C C . TYR A 1 105 ? 23.127 -0.058 -21.326 1.00 85.81 105 TYR A C 1
ATOM 786 O O . TYR A 1 105 ? 24.085 0.185 -22.055 1.00 85.81 105 TYR A O 1
ATOM 794 N N . ARG A 1 106 ? 23.217 -0.934 -20.316 1.00 83.44 106 ARG A N 1
ATOM 795 C CA . ARG A 1 106 ? 24.470 -1.623 -19.955 1.00 83.44 106 ARG A CA 1
ATOM 796 C C . ARG A 1 106 ? 24.695 -2.916 -20.726 1.00 83.44 106 ARG A C 1
ATOM 798 O O . ARG A 1 106 ? 25.817 -3.178 -21.145 1.00 83.44 106 ARG A O 1
ATOM 805 N N . ASN A 1 107 ? 23.643 -3.713 -20.882 1.00 80.25 107 ASN A N 1
ATOM 806 C CA . ASN A 1 107 ? 23.757 -5.094 -21.342 1.00 80.25 107 ASN A CA 1
ATOM 807 C C . ASN A 1 107 ? 23.177 -5.293 -22.746 1.00 80.25 107 ASN A C 1
ATOM 809 O O . ASN A 1 107 ? 23.266 -6.400 -23.271 1.00 80.25 107 ASN A O 1
ATOM 813 N N . MET A 1 108 ? 22.559 -4.260 -23.346 1.00 78.00 108 MET A N 1
ATOM 814 C CA . MET A 1 108 ? 21.849 -4.347 -24.636 1.00 78.00 108 MET A CA 1
ATOM 815 C C . MET A 1 108 ? 20.816 -5.488 -24.670 1.00 78.00 108 MET A C 1
ATOM 817 O O . MET A 1 108 ? 20.445 -5.986 -25.731 1.00 78.00 108 MET A O 1
ATOM 821 N N . SER A 1 109 ? 20.355 -5.906 -23.492 1.00 71.00 109 SER A N 1
ATOM 822 C CA . SER A 1 109 ? 19.469 -7.041 -23.282 1.00 71.00 109 SER A CA 1
ATOM 823 C C . SER A 1 109 ? 18.297 -6.609 -22.413 1.00 71.00 109 SER A C 1
ATOM 825 O O . SER A 1 109 ? 18.440 -5.781 -21.513 1.00 71.00 109 SER A O 1
ATOM 827 N N . VAL A 1 110 ? 17.127 -7.172 -22.704 1.00 67.38 110 VAL A N 1
ATOM 828 C CA . VAL A 1 110 ? 15.875 -6.941 -21.961 1.00 67.38 110 VAL A CA 1
ATOM 829 C C . VAL A 1 110 ? 15.726 -7.957 -20.819 1.00 67.38 110 VAL A C 1
ATOM 831 O O . VAL A 1 110 ? 14.720 -7.969 -20.115 1.00 67.38 110 VAL A O 1
ATOM 834 N N . ASP A 1 111 ? 16.718 -8.831 -20.640 1.00 65.81 111 ASP A N 1
ATOM 835 C CA . ASP A 1 111 ? 16.644 -9.915 -19.673 1.00 65.81 111 ASP A CA 1
ATOM 836 C C . ASP A 1 111 ? 16.677 -9.358 -18.241 1.00 65.81 111 ASP A C 1
ATOM 838 O O . ASP A 1 111 ? 17.655 -8.751 -17.803 1.00 65.81 111 ASP A O 1
ATOM 842 N N . GLN A 1 112 ? 15.583 -9.547 -17.500 1.00 60.72 112 GLN A N 1
ATOM 843 C CA . GLN A 1 112 ? 15.408 -9.029 -16.134 1.00 60.72 112 GLN A CA 1
ATOM 844 C C . GLN A 1 112 ? 16.068 -9.918 -15.070 1.00 60.72 112 GLN A C 1
ATOM 846 O O . GLN A 1 112 ? 15.732 -9.845 -13.890 1.00 60.72 112 GLN A O 1
ATOM 851 N N . SER A 1 113 ? 16.993 -10.786 -15.480 1.00 59.97 113 SER A N 1
ATOM 852 C CA . SER A 1 113 ? 17.605 -11.768 -14.589 1.00 59.97 113 SER A CA 1
ATOM 853 C C . SER A 1 113 ? 18.722 -11.183 -13.714 1.00 59.97 113 SER A C 1
ATOM 855 O O . SER A 1 113 ? 19.178 -11.852 -12.786 1.00 59.97 113 SER A O 1
ATOM 857 N N . GLU A 1 114 ? 19.168 -9.950 -13.983 1.00 65.19 114 GLU A N 1
ATOM 858 C CA . GLU A 1 114 ? 20.149 -9.262 -13.143 1.00 65.19 114 GLU A CA 1
ATOM 859 C C . GLU A 1 114 ? 19.512 -8.597 -11.920 1.00 65.19 114 GLU A C 1
ATOM 861 O O . GLU A 1 114 ? 18.476 -7.931 -11.987 1.00 65.19 114 GLU A O 1
ATOM 866 N N . ALA A 1 115 ? 20.191 -8.737 -10.779 1.00 72.19 115 ALA A N 1
ATOM 867 C CA . ALA A 1 115 ? 19.805 -8.068 -9.550 1.00 72.19 115 ALA A CA 1
ATOM 868 C C . ALA A 1 115 ? 19.832 -6.541 -9.731 1.00 72.19 115 ALA A C 1
ATOM 870 O O . ALA A 1 115 ? 20.804 -5.965 -10.223 1.00 72.19 115 ALA A O 1
ATOM 871 N N . THR A 1 116 ? 18.768 -5.873 -9.281 1.00 78.94 116 THR A N 1
ATOM 872 C CA . THR A 1 116 ? 18.688 -4.409 -9.327 1.00 78.94 116 THR A CA 1
ATOM 873 C C . THR A 1 116 ? 19.793 -3.783 -8.465 1.00 78.94 116 THR A C 1
ATOM 875 O O . THR A 1 116 ? 19.914 -4.139 -7.289 1.00 78.94 116 THR A O 1
ATOM 878 N N . PRO A 1 117 ? 20.573 -2.814 -8.984 1.00 85.44 117 PRO A N 1
ATOM 879 C CA . PRO A 1 117 ? 21.629 -2.186 -8.203 1.00 85.44 117 PRO A CA 1
ATOM 880 C C . PRO A 1 117 ? 21.089 -1.404 -6.999 1.00 85.44 117 PRO A C 1
ATOM 882 O O . PRO A 1 117 ? 20.126 -0.639 -7.108 1.00 85.44 117 PRO A O 1
ATOM 885 N N . ILE A 1 118 ? 21.772 -1.526 -5.857 1.00 88.12 118 ILE A N 1
ATOM 886 C CA . ILE A 1 118 ? 21.329 -0.940 -4.582 1.00 88.12 118 ILE A CA 1
ATOM 887 C C . ILE A 1 118 ? 21.205 0.592 -4.627 1.00 88.12 118 ILE A C 1
ATOM 889 O O . ILE A 1 118 ? 20.325 1.156 -3.985 1.00 88.12 118 ILE A O 1
ATOM 893 N N . TYR A 1 119 ? 22.037 1.283 -5.413 1.00 89.62 119 TYR A N 1
ATOM 894 C CA . TYR A 1 119 ? 21.989 2.746 -5.515 1.00 89.62 119 TYR A CA 1
ATOM 895 C C . TYR A 1 119 ? 20.710 3.240 -6.200 1.00 89.62 119 TYR A C 1
ATOM 897 O O . TYR A 1 119 ? 20.185 4.291 -5.837 1.00 89.62 119 TYR A O 1
ATOM 905 N N . VAL A 1 120 ? 20.179 2.469 -7.156 1.00 89.75 120 VAL A N 1
ATOM 906 C CA . VAL A 1 120 ? 18.919 2.795 -7.830 1.00 89.75 120 VAL A CA 1
ATOM 907 C C . VAL A 1 120 ? 17.765 2.620 -6.841 1.00 89.75 120 VAL A C 1
ATOM 909 O O . VAL A 1 120 ? 16.927 3.509 -6.718 1.00 89.75 120 VAL A O 1
ATOM 912 N N . LEU A 1 121 ? 17.782 1.525 -6.068 1.00 89.44 121 LEU A N 1
ATOM 913 C CA . LEU A 1 121 ? 16.836 1.270 -4.974 1.00 89.44 121 LEU A CA 1
ATOM 914 C C . LEU A 1 121 ? 16.827 2.409 -3.947 1.00 89.44 121 LEU A C 1
ATOM 916 O O . LEU A 1 121 ? 15.763 2.940 -3.627 1.00 89.44 121 LEU A O 1
ATOM 920 N N . LEU A 1 122 ? 18.005 2.840 -3.485 1.00 91.19 122 LEU A N 1
ATOM 921 C CA . LEU A 1 122 ? 18.135 3.961 -2.551 1.00 91.19 122 LEU A CA 1
ATOM 922 C C . LEU A 1 122 ? 17.558 5.261 -3.124 1.00 91.19 122 LEU A C 1
ATOM 924 O O . LEU A 1 122 ? 16.863 5.982 -2.410 1.00 91.19 122 LEU A O 1
ATOM 928 N N . PHE A 1 123 ? 17.788 5.542 -4.409 1.00 92.25 123 PHE A N 1
ATOM 929 C CA . PHE A 1 123 ? 17.227 6.720 -5.070 1.00 92.25 123 PHE A CA 1
ATOM 930 C C . PHE A 1 123 ? 15.690 6.738 -5.034 1.00 92.25 123 PHE A C 1
ATOM 932 O O . PHE A 1 123 ? 15.093 7.766 -4.696 1.00 92.25 123 PHE A O 1
ATOM 939 N N . GLY A 1 124 ? 15.026 5.614 -5.321 1.00 91.69 124 GLY A N 1
ATOM 940 C CA . GLY A 1 124 ? 13.563 5.561 -5.237 1.00 91.69 124 GLY A CA 1
ATOM 941 C C . GLY A 1 124 ? 13.029 5.628 -3.803 1.00 91.69 124 GLY A C 1
ATOM 942 O O . GLY A 1 124 ? 12.027 6.304 -3.581 1.00 91.69 124 GLY A O 1
ATOM 943 N N . VAL A 1 125 ? 13.721 5.042 -2.815 1.00 91.50 125 VAL A N 1
ATOM 944 C CA . VAL A 1 125 ? 13.354 5.198 -1.391 1.00 91.50 125 VAL A CA 1
ATOM 945 C C . VAL A 1 125 ? 13.388 6.672 -0.982 1.00 91.50 125 VAL A C 1
ATOM 947 O O . VAL A 1 125 ? 12.408 7.180 -0.439 1.00 91.50 125 VAL A O 1
ATOM 950 N N . VAL A 1 126 ? 14.475 7.389 -1.291 1.00 93.25 126 VAL A N 1
ATOM 951 C CA . VAL A 1 126 ? 14.587 8.823 -0.972 1.00 93.25 126 VAL A CA 1
ATOM 952 C C . VAL A 1 126 ? 13.486 9.629 -1.666 1.00 93.25 126 VAL A C 1
ATOM 954 O O . VAL A 1 126 ? 12.860 10.483 -1.039 1.00 93.25 126 VAL A O 1
ATOM 957 N N . SER A 1 127 ? 13.197 9.322 -2.931 1.00 92.75 127 SER A N 1
ATOM 958 C CA . SER A 1 127 ? 12.170 10.016 -3.717 1.00 92.75 127 SER A CA 1
ATOM 959 C C . SER A 1 127 ? 10.766 9.849 -3.125 1.00 92.75 127 SER A C 1
ATOM 961 O O . SER A 1 127 ? 10.024 10.826 -3.002 1.00 92.75 127 SER A O 1
ATOM 963 N N . ILE A 1 128 ? 10.409 8.631 -2.703 1.00 91.38 128 ILE A N 1
ATOM 964 C CA . ILE A 1 128 ? 9.121 8.349 -2.054 1.00 91.38 128 ILE A CA 1
ATOM 965 C C . ILE A 1 128 ? 9.030 9.054 -0.698 1.00 91.38 128 ILE A C 1
ATOM 967 O O . ILE A 1 128 ? 8.013 9.689 -0.416 1.00 91.38 128 ILE A O 1
ATOM 971 N N . CYS A 1 129 ? 10.088 9.016 0.119 1.00 91.38 129 CYS A N 1
ATOM 972 C CA . CYS A 1 129 ? 10.124 9.724 1.402 1.00 91.38 129 CYS A CA 1
ATOM 973 C C . CYS A 1 129 ? 9.875 11.229 1.230 1.00 91.38 129 CYS A C 1
ATOM 975 O O . CYS A 1 129 ? 9.074 11.811 1.961 1.00 91.38 129 CYS A O 1
ATOM 977 N N . ILE A 1 130 ? 10.503 11.854 0.229 1.00 93.94 130 ILE A N 1
ATOM 978 C CA . ILE A 1 130 ? 10.285 13.272 -0.087 1.00 93.94 130 ILE A CA 1
ATOM 979 C C . ILE A 1 130 ? 8.825 13.513 -0.498 1.00 93.94 130 ILE A C 1
ATOM 981 O O . ILE A 1 130 ? 8.181 14.425 0.022 1.00 93.94 130 ILE A O 1
ATOM 985 N N . GLY A 1 131 ? 8.269 12.677 -1.379 1.00 90.94 131 GLY A N 1
ATOM 986 C CA . GLY A 1 131 ? 6.872 12.784 -1.809 1.00 90.94 131 GLY A CA 1
ATOM 987 C C . GLY A 1 131 ? 5.874 12.678 -0.649 1.00 90.94 131 GLY A C 1
ATOM 988 O O . GLY A 1 131 ? 4.926 13.464 -0.567 1.00 90.94 131 GLY A O 1
ATOM 989 N N . LEU A 1 132 ? 6.115 11.757 0.289 1.00 89.44 132 LEU A N 1
ATOM 990 C CA . LEU A 1 132 ? 5.292 11.582 1.487 1.00 89.44 132 LEU A CA 1
ATOM 991 C C . LEU A 1 132 ? 5.343 12.805 2.410 1.00 89.44 132 LEU A C 1
ATOM 993 O O . LEU A 1 132 ? 4.295 13.230 2.896 1.00 89.44 132 LEU A O 1
ATOM 997 N N . VAL A 1 133 ? 6.520 13.406 2.612 1.00 91.25 133 VAL A N 1
ATOM 998 C CA . VAL A 1 133 ? 6.666 14.617 3.440 1.00 91.25 133 VAL A CA 1
ATOM 999 C C . VAL A 1 133 ? 5.938 15.812 2.817 1.00 91.25 133 VAL A C 1
ATOM 1001 O O . VAL A 1 133 ? 5.269 16.557 3.530 1.00 91.25 133 VAL A O 1
ATOM 1004 N N . VAL A 1 134 ? 6.020 15.989 1.494 1.00 93.69 134 VAL A N 1
ATOM 1005 C CA . VAL A 1 134 ? 5.451 17.167 0.813 1.00 93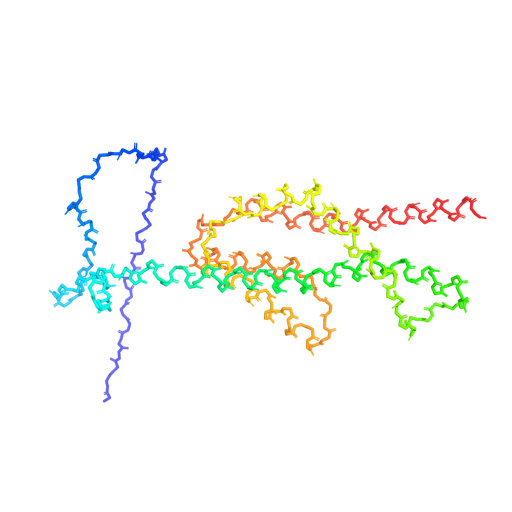.69 134 VAL A CA 1
ATOM 1006 C C . VAL A 1 134 ? 3.938 17.046 0.591 1.00 93.69 134 VAL A C 1
ATOM 1008 O O . VAL A 1 134 ? 3.208 18.017 0.785 1.00 93.69 134 VAL A O 1
ATOM 1011 N N . LEU A 1 135 ? 3.442 15.874 0.177 1.00 90.88 135 LEU A N 1
ATOM 1012 C CA . LEU A 1 135 ? 2.050 15.688 -0.270 1.00 90.88 135 LEU A CA 1
ATOM 1013 C C . LEU A 1 135 ? 1.252 14.677 0.566 1.00 90.88 135 LEU A C 1
ATOM 1015 O O . LEU A 1 135 ? 0.017 14.724 0.562 1.00 90.88 135 LEU A O 1
ATOM 1019 N N . GLY A 1 136 ? 1.918 13.796 1.319 1.00 85.25 136 GLY A N 1
ATOM 1020 C CA . GLY A 1 136 ? 1.273 12.692 2.039 1.00 85.25 136 GLY A CA 1
ATOM 1021 C C . GLY A 1 136 ? 0.247 13.147 3.080 1.00 85.25 136 GLY A C 1
ATOM 1022 O O . GLY A 1 136 ? -0.793 12.508 3.247 1.00 85.25 136 GLY A O 1
ATOM 1023 N N . HIS A 1 137 ? 0.463 14.308 3.706 1.00 84.75 137 HIS A N 1
ATOM 1024 C CA . HIS A 1 137 ? -0.428 14.857 4.734 1.00 84.75 137 HIS A CA 1
ATOM 1025 C C . HIS A 1 137 ? -1.892 15.029 4.270 1.00 84.75 137 HIS A C 1
ATOM 1027 O O . HIS A 1 137 ? -2.819 14.872 5.068 1.00 84.75 137 HIS A O 1
ATOM 1033 N N . ARG A 1 138 ? -2.131 15.297 2.976 1.00 84.75 138 ARG A N 1
ATOM 1034 C CA . ARG A 1 138 ? -3.489 15.453 2.418 1.00 84.75 138 ARG A CA 1
ATOM 1035 C C . ARG A 1 138 ? -4.226 14.118 2.323 1.00 84.75 138 ARG A C 1
ATOM 1037 O O . ARG A 1 138 ? -5.417 14.039 2.633 1.00 84.75 138 ARG A O 1
ATOM 1044 N N . VAL A 1 139 ? -3.512 13.070 1.913 1.00 79.12 139 VAL A N 1
ATOM 1045 C CA . VAL A 1 139 ? -4.065 11.719 1.748 1.00 79.12 139 VAL A CA 1
ATOM 1046 C C . VAL A 1 139 ? -4.331 11.093 3.113 1.00 79.12 139 VAL A C 1
ATOM 1048 O O . VAL A 1 139 ? -5.437 10.611 3.348 1.00 79.12 139 VAL A O 1
ATOM 1051 N N . ILE A 1 140 ? -3.370 11.196 4.039 1.00 82.75 140 ILE A N 1
ATOM 1052 C CA . ILE A 1 140 ? -3.500 10.677 5.409 1.00 82.75 140 ILE A CA 1
ATOM 1053 C C . ILE A 1 140 ? -4.721 11.289 6.100 1.00 82.75 140 ILE A C 1
ATOM 1055 O O . ILE A 1 140 ? -5.517 10.565 6.692 1.00 82.75 140 ILE A O 1
ATOM 1059 N N . ARG A 1 141 ? -4.929 12.607 5.963 1.00 79.12 141 ARG A N 1
ATOM 1060 C CA . ARG A 1 141 ? -6.114 13.272 6.520 1.00 79.12 141 ARG A CA 1
ATOM 1061 C C . ARG A 1 141 ? -7.406 12.739 5.901 1.00 79.12 141 ARG A C 1
ATOM 1063 O O . ARG A 1 141 ? -8.345 12.444 6.624 1.00 79.12 141 ARG A O 1
ATOM 1070 N N . THR A 1 142 ? -7.444 12.576 4.580 1.00 70.88 142 THR A N 1
ATOM 1071 C CA . THR A 1 142 ? -8.654 12.123 3.878 1.00 70.88 142 THR A CA 1
ATOM 1072 C C . THR A 1 142 ? -9.059 10.707 4.288 1.00 70.88 142 THR A C 1
ATOM 1074 O O . THR A 1 142 ? -10.234 10.463 4.545 1.00 70.88 142 THR A O 1
ATOM 1077 N N . VAL A 1 143 ? -8.099 9.785 4.394 1.00 71.38 143 VAL A N 1
ATOM 1078 C CA . VAL A 1 143 ? -8.364 8.399 4.810 1.00 71.38 143 VAL A CA 1
ATOM 1079 C C . VAL A 1 143 ? -8.673 8.321 6.307 1.00 71.38 143 VAL A C 1
ATOM 1081 O O . VAL A 1 143 ? -9.599 7.619 6.704 1.00 71.38 143 VAL A O 1
ATOM 1084 N N . GLY A 1 144 ? -7.930 9.068 7.129 1.00 67.75 144 GLY A N 1
ATOM 1085 C CA . GLY A 1 144 ? -8.025 9.011 8.586 1.00 67.75 144 GLY A CA 1
ATOM 1086 C C . GLY A 1 144 ? -9.278 9.659 9.175 1.00 67.75 144 GLY A C 1
ATOM 1087 O O . GLY A 1 144 ? -9.739 9.207 10.218 1.00 67.75 144 GLY A O 1
ATOM 1088 N N . THR A 1 145 ? -9.843 10.693 8.537 1.00 67.38 145 THR A N 1
ATOM 1089 C CA . THR A 1 145 ? -11.023 11.397 9.078 1.00 67.38 145 THR A CA 1
ATOM 1090 C C . THR A 1 145 ? -12.310 11.148 8.307 1.00 67.38 145 THR A C 1
ATOM 1092 O O . THR A 1 145 ? -13.375 11.256 8.899 1.00 67.38 145 THR A O 1
ATOM 1095 N N . ASN A 1 146 ? -12.243 10.843 7.006 1.00 62.34 146 ASN A N 1
ATOM 1096 C CA . ASN A 1 146 ? -13.440 10.841 6.156 1.00 62.34 146 ASN A CA 1
ATOM 1097 C C . ASN A 1 146 ? -13.920 9.438 5.759 1.00 62.34 146 ASN A C 1
ATOM 1099 O O . ASN A 1 146 ? -14.947 9.339 5.103 1.00 62.34 146 ASN A O 1
ATOM 1103 N N . MET A 1 147 ? -13.195 8.356 6.078 1.00 59.09 147 MET A N 1
ATOM 1104 C CA . MET A 1 147 ? -13.570 7.009 5.612 1.00 59.09 147 MET A CA 1
ATOM 1105 C C . MET A 1 147 ? -14.258 6.144 6.681 1.00 59.09 147 MET A C 1
ATOM 1107 O O . MET A 1 147 ? -15.184 5.406 6.350 1.00 59.09 147 MET A O 1
ATOM 1111 N N . SER A 1 148 ? -13.818 6.218 7.942 1.00 60.75 148 SER A N 1
ATOM 1112 C CA . SER A 1 148 ? -14.420 5.549 9.111 1.00 60.75 148 SER A CA 1
ATOM 1113 C C . SER A 1 148 ? -13.778 6.092 10.394 1.00 60.75 148 SER A C 1
ATOM 1115 O O . SER A 1 148 ? -12.602 6.445 10.383 1.00 60.75 148 SER A O 1
ATOM 1117 N N . GLU A 1 149 ? -14.487 6.088 11.525 1.00 63.16 149 GLU A N 1
ATOM 1118 C CA . GLU A 1 149 ? -13.885 6.387 12.834 1.00 63.16 149 GLU A CA 1
ATOM 1119 C C . GLU A 1 149 ? -12.965 5.244 13.300 1.00 63.16 149 GLU A C 1
ATOM 1121 O O . GLU A 1 149 ? -13.442 4.156 13.657 1.00 63.16 149 GLU A O 1
ATOM 1126 N N . ILE A 1 150 ? -11.649 5.490 13.318 1.00 67.31 150 ILE A N 1
ATOM 1127 C CA . ILE A 1 150 ? -10.622 4.494 13.659 1.00 67.31 150 ILE A CA 1
ATOM 1128 C C . ILE A 1 150 ? -10.176 4.644 15.123 1.00 67.31 150 ILE A C 1
ATOM 1130 O O . ILE A 1 150 ? -9.586 5.645 15.514 1.00 67.31 150 ILE A O 1
ATOM 1134 N N . ASN A 1 151 ? -10.411 3.603 15.925 1.00 75.69 151 ASN A N 1
ATOM 1135 C CA . ASN A 1 151 ? -9.791 3.376 17.240 1.00 75.69 151 ASN A CA 1
ATOM 1136 C C . ASN A 1 151 ? -8.541 2.467 17.076 1.00 75.69 151 ASN A C 1
ATOM 1138 O O . ASN A 1 151 ? -8.506 1.700 16.107 1.00 75.69 151 ASN A O 1
ATOM 1142 N N . PRO A 1 152 ? -7.543 2.438 17.985 1.00 75.88 152 PRO A N 1
ATOM 1143 C CA . PRO A 1 152 ? -6.326 1.623 17.821 1.00 75.88 152 PRO A CA 1
ATOM 1144 C C . PRO A 1 152 ? -6.597 0.133 17.613 1.00 75.88 152 PRO A C 1
ATOM 1146 O O . PRO A 1 152 ? -5.961 -0.499 16.779 1.00 75.88 152 PRO A O 1
ATOM 1149 N N . ALA A 1 153 ? -7.607 -0.414 18.296 1.00 79.12 153 ALA A N 1
ATOM 1150 C CA . ALA A 1 153 ? -8.043 -1.799 18.116 1.00 79.12 153 ALA A CA 1
ATOM 1151 C C . ALA A 1 153 ? -8.542 -2.092 16.687 1.00 79.12 153 ALA A C 1
ATOM 1153 O O . ALA A 1 153 ? -8.220 -3.126 16.097 1.00 79.12 153 ALA A O 1
ATOM 1154 N N . SER A 1 154 ? -9.331 -1.173 16.120 1.00 81.25 154 SER A N 1
ATOM 1155 C CA . SER A 1 154 ? -9.803 -1.288 14.737 1.00 81.25 154 SER A CA 1
ATOM 1156 C C . SER A 1 154 ? -8.678 -1.049 13.738 1.00 81.25 154 SER A C 1
ATOM 1158 O O . SER A 1 154 ? -8.621 -1.764 12.749 1.00 81.25 154 SER A O 1
ATOM 1160 N N . GLY A 1 155 ? -7.760 -0.116 14.014 1.00 83.31 155 GLY A N 1
ATOM 1161 C CA . GLY A 1 155 ? -6.572 0.101 13.187 1.00 83.31 155 GLY A CA 1
ATOM 1162 C C . GLY A 1 155 ? -5.728 -1.167 13.071 1.00 83.31 155 GLY A C 1
ATOM 1163 O O . GLY A 1 155 ? -5.387 -1.571 11.962 1.00 83.31 155 GLY A O 1
ATOM 1164 N N . PHE A 1 156 ? -5.529 -1.865 14.193 1.00 86.12 156 PHE A N 1
ATOM 1165 C CA . PHE A 1 156 ? -4.742 -3.098 14.220 1.00 86.12 156 PHE A CA 1
ATOM 1166 C C . PHE A 1 156 ? -5.418 -4.186 13.401 1.00 86.12 156 PHE A C 1
ATOM 1168 O O . PHE A 1 156 ? -4.788 -4.853 12.589 1.00 86.12 156 PHE A O 1
ATOM 1175 N N . SER A 1 157 ? -6.734 -4.320 13.566 1.00 86.94 157 SER A N 1
ATOM 1176 C CA . SER A 1 157 ? -7.532 -5.294 12.823 1.00 86.94 157 SER A CA 1
ATOM 1177 C C . SER A 1 157 ? -7.519 -5.020 11.314 1.00 86.94 157 SER A C 1
ATOM 1179 O O . SER A 1 157 ? -7.457 -5.960 10.524 1.00 86.94 157 SER A O 1
ATOM 1181 N N . ILE A 1 158 ? -7.553 -3.745 10.909 1.00 88.00 158 ILE A N 1
ATOM 1182 C CA . ILE A 1 158 ? -7.492 -3.323 9.503 1.00 88.00 158 ILE A CA 1
ATOM 1183 C C . ILE A 1 158 ? -6.136 -3.685 8.895 1.00 88.00 158 ILE A C 1
ATOM 1185 O O . ILE A 1 158 ? -6.086 -4.321 7.843 1.00 88.00 158 ILE A O 1
ATOM 1189 N N . GLU A 1 159 ? -5.042 -3.301 9.549 1.00 87.94 159 GLU A N 1
ATOM 1190 C CA . GLU A 1 159 ? -3.691 -3.556 9.045 1.00 87.94 159 GLU A CA 1
ATOM 1191 C C . GLU A 1 159 ? -3.357 -5.045 9.049 1.00 87.94 159 GLU A C 1
ATOM 1193 O O . GLU A 1 159 ? -2.814 -5.560 8.073 1.00 87.94 159 GLU A O 1
ATOM 1198 N N . PHE A 1 160 ? -3.748 -5.763 10.103 1.00 87.31 160 PHE A N 1
ATOM 1199 C CA . PHE A 1 160 ? -3.578 -7.207 10.185 1.00 87.31 160 PHE A CA 1
ATOM 1200 C C . PHE A 1 160 ? -4.373 -7.932 9.093 1.00 87.31 160 PHE A C 1
ATOM 1202 O O . PHE A 1 160 ? -3.819 -8.784 8.402 1.00 87.31 160 PHE A O 1
ATOM 1209 N N . GLY A 1 161 ? -5.641 -7.569 8.871 1.00 88.12 161 GLY A N 1
ATOM 1210 C CA . GLY A 1 161 ? -6.461 -8.140 7.797 1.00 88.12 161 GLY A CA 1
ATOM 1211 C C . GLY A 1 161 ? -5.867 -7.897 6.406 1.00 88.12 161 GLY A C 1
ATOM 1212 O O . GLY A 1 161 ? -5.782 -8.821 5.587 1.00 88.12 161 GLY A O 1
ATOM 1213 N N . ALA A 1 162 ? -5.372 -6.6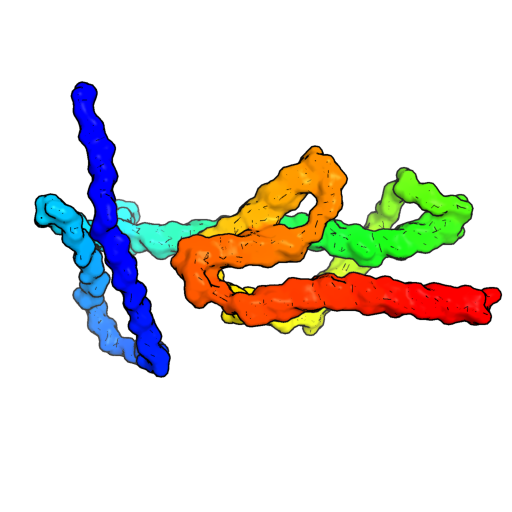82 6.164 1.00 88.69 162 ALA A N 1
ATOM 1214 C CA . ALA A 1 162 ? -4.729 -6.325 4.907 1.00 88.69 162 ALA A CA 1
ATOM 1215 C C . ALA A 1 162 ? -3.412 -7.091 4.696 1.00 88.69 162 ALA A C 1
ATOM 1217 O O . ALA A 1 162 ? -3.155 -7.593 3.596 1.00 88.69 162 ALA A O 1
ATOM 1218 N N . ALA A 1 163 ? -2.603 -7.221 5.752 1.00 86.44 163 ALA A N 1
ATOM 1219 C CA . ALA A 1 163 ? -1.332 -7.938 5.741 1.00 86.44 163 ALA A CA 1
ATOM 1220 C C . ALA A 1 163 ? -1.517 -9.448 5.552 1.00 86.44 163 ALA A C 1
ATOM 1222 O O . ALA A 1 163 ? -0.806 -10.045 4.748 1.00 86.44 163 ALA A O 1
ATOM 1223 N N . VAL A 1 164 ? -2.487 -10.070 6.231 1.00 87.38 164 VAL A N 1
ATOM 1224 C CA . VAL A 1 164 ? -2.812 -11.495 6.054 1.00 87.38 164 VAL A CA 1
ATOM 1225 C C . VAL A 1 164 ? -3.244 -11.767 4.617 1.00 87.38 164 VAL A C 1
ATOM 1227 O O . VAL A 1 164 ? -2.729 -12.689 3.988 1.00 87.38 164 VAL A O 1
ATOM 1230 N N . THR A 1 165 ? -4.130 -10.935 4.067 1.00 87.06 165 THR A N 1
ATOM 1231 C CA . THR A 1 165 ? -4.584 -11.064 2.675 1.00 87.06 165 THR A CA 1
ATOM 1232 C C . THR A 1 165 ? -3.414 -10.949 1.696 1.00 87.06 165 THR A C 1
ATOM 1234 O O . THR A 1 165 ? -3.278 -11.772 0.790 1.00 87.06 165 THR A O 1
ATOM 1237 N N . ALA A 1 166 ? -2.525 -9.974 1.910 1.00 83.75 166 ALA A N 1
ATOM 1238 C CA . ALA A 1 166 ? -1.330 -9.798 1.093 1.00 83.75 166 ALA A CA 1
ATOM 1239 C C . ALA A 1 166 ? -0.352 -10.965 1.214 1.00 83.75 166 ALA A C 1
ATOM 1241 O O . ALA A 1 166 ? 0.152 -11.443 0.203 1.00 83.75 166 ALA A O 1
ATOM 1242 N N . LEU A 1 167 ? -0.124 -11.476 2.422 1.00 83.31 167 LEU A N 1
ATOM 1243 C CA . LEU A 1 167 ? 0.768 -12.604 2.648 1.00 83.31 167 LEU A CA 1
ATOM 1244 C C . LEU A 1 167 ? 0.253 -13.876 1.970 1.00 83.31 167 LEU A C 1
ATOM 1246 O O . LEU A 1 167 ? 1.029 -14.585 1.333 1.00 83.31 167 LEU A O 1
ATOM 1250 N N . VAL A 1 168 ? -1.047 -14.156 2.083 1.00 85.44 168 VAL A N 1
ATOM 1251 C CA . VAL A 1 168 ? -1.676 -15.310 1.427 1.00 85.44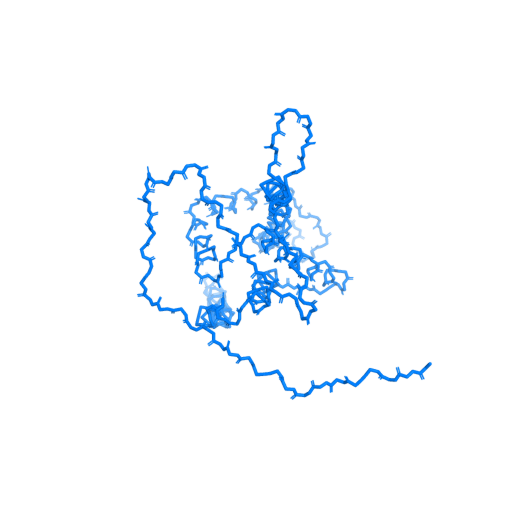 168 VAL A CA 1
ATOM 1252 C C . VAL A 1 168 ? -1.556 -15.188 -0.090 1.00 85.44 168 VAL A C 1
ATOM 1254 O O . VAL A 1 168 ? -1.129 -16.138 -0.740 1.00 85.44 168 VAL A O 1
ATOM 1257 N N . ALA A 1 169 ? -1.843 -14.016 -0.658 1.00 83.88 169 ALA A N 1
ATOM 1258 C CA . ALA A 1 169 ? -1.690 -13.787 -2.091 1.00 83.88 169 ALA A CA 1
ATOM 1259 C C . ALA A 1 169 ? -0.237 -13.949 -2.568 1.00 83.88 169 ALA A C 1
ATOM 1261 O O . ALA A 1 169 ? 0.010 -14.644 -3.554 1.00 83.88 169 ALA A O 1
ATOM 1262 N N . SER A 1 170 ? 0.727 -13.400 -1.822 1.00 79.00 170 SER A N 1
ATOM 1263 C CA . SER A 1 170 ? 2.158 -13.554 -2.103 1.00 79.00 170 SER A CA 1
ATOM 1264 C C . SER A 1 170 ? 2.611 -15.012 -2.030 1.00 79.00 170 SER A C 1
ATOM 1266 O O . SER A 1 170 ? 3.414 -15.445 -2.851 1.00 79.00 170 SER A O 1
ATOM 1268 N N . LYS A 1 171 ? 2.079 -15.806 -1.090 1.00 81.44 171 LYS A N 1
ATOM 1269 C CA . LYS A 1 171 ? 2.361 -17.250 -0.992 1.00 81.44 171 LYS A CA 1
ATOM 1270 C C . LYS A 1 171 ? 1.824 -18.041 -2.185 1.00 81.44 171 LYS A C 1
ATOM 1272 O O . LYS A 1 171 ? 2.419 -19.051 -2.543 1.00 81.44 171 LYS A O 1
ATOM 1277 N N . VAL A 1 172 ? 0.729 -17.582 -2.790 1.00 85.88 172 VAL A N 1
ATOM 1278 C CA . VAL A 1 172 ? 0.138 -18.166 -4.007 1.00 85.88 172 VAL A CA 1
ATOM 1279 C C . VAL A 1 172 ? 0.791 -17.598 -5.282 1.00 85.88 172 VAL A C 1
ATOM 1281 O O . VAL A 1 172 ? 0.529 -18.079 -6.379 1.00 85.88 172 VAL A O 1
ATOM 1284 N N . GLY A 1 173 ? 1.682 -16.608 -5.158 1.00 73.88 173 GLY A N 1
ATOM 1285 C CA . GLY A 1 173 ? 2.379 -15.986 -6.287 1.00 73.88 173 GLY A CA 1
ATOM 1286 C C . GLY A 1 173 ? 1.512 -15.015 -7.093 1.00 73.88 173 GLY A C 1
ATOM 1287 O O . GLY A 1 173 ? 1.855 -14.688 -8.226 1.00 73.88 173 GLY A O 1
ATOM 1288 N N . LEU A 1 174 ? 0.387 -14.557 -6.535 1.00 78.38 174 LEU A N 1
ATOM 1289 C CA . LEU A 1 174 ? -0.503 -13.614 -7.207 1.00 78.38 174 LEU A CA 1
ATOM 1290 C C . LEU A 1 174 ? -0.090 -12.169 -6.894 1.00 78.38 174 LEU A C 1
ATOM 1292 O O . LEU A 1 174 ? -0.061 -11.791 -5.718 1.00 78.38 174 LEU A O 1
ATOM 1296 N N . PRO A 1 175 ? 0.176 -11.330 -7.913 1.00 74.38 175 PRO A N 1
ATOM 1297 C CA . PRO A 1 175 ? 0.413 -9.911 -7.701 1.00 74.38 175 PRO A CA 1
ATOM 1298 C C . PRO A 1 175 ? -0.911 -9.240 -7.325 1.00 74.38 175 PRO A C 1
ATOM 1300 O O . PRO A 1 175 ? -1.788 -9.049 -8.169 1.00 74.38 175 PRO A O 1
ATOM 1303 N N . ILE A 1 176 ? -1.072 -8.894 -6.048 1.00 80.12 176 ILE A N 1
ATOM 1304 C CA . ILE A 1 176 ? -2.249 -8.162 -5.576 1.00 80.12 176 ILE A CA 1
ATOM 1305 C C . ILE A 1 176 ? -1.932 -6.702 -5.284 1.00 80.12 176 ILE A C 1
ATOM 1307 O O . ILE A 1 176 ? -0.821 -6.326 -4.916 1.00 80.12 176 ILE A O 1
ATOM 1311 N N . SER A 1 177 ? -2.965 -5.875 -5.391 1.00 82.38 177 SER A N 1
ATOM 1312 C CA . SER A 1 177 ? -2.900 -4.474 -5.015 1.00 82.38 177 SER A CA 1
ATOM 1313 C C . SER A 1 177 ? -3.102 -4.315 -3.506 1.00 82.38 177 SER A C 1
ATOM 1315 O O . SER A 1 177 ? -4.159 -4.619 -2.948 1.00 82.38 177 SER A O 1
ATOM 1317 N N . THR A 1 178 ? -2.073 -3.797 -2.847 1.00 81.31 178 THR A N 1
ATOM 1318 C CA . THR A 1 178 ? -2.056 -3.475 -1.419 1.00 81.31 178 THR A CA 1
ATOM 1319 C C . THR A 1 178 ? -3.127 -2.461 -1.019 1.00 81.31 178 THR A C 1
ATOM 1321 O O . THR A 1 178 ? -3.727 -2.590 0.047 1.00 81.31 178 THR A O 1
ATOM 1324 N N . THR A 1 179 ? -3.430 -1.493 -1.888 1.00 84.00 179 THR A N 1
ATOM 1325 C CA . THR A 1 179 ? -4.459 -0.472 -1.645 1.00 84.00 179 THR A CA 1
ATOM 1326 C C . THR A 1 179 ? -5.860 -1.075 -1.594 1.00 84.00 179 THR A C 1
ATOM 1328 O O . THR A 1 179 ? -6.633 -0.737 -0.701 1.00 84.00 179 THR A O 1
ATOM 1331 N N . HIS A 1 180 ? -6.173 -2.021 -2.482 1.00 86.25 180 HIS A N 1
ATOM 1332 C CA . HIS A 1 180 ? -7.446 -2.743 -2.454 1.00 86.25 180 HIS A CA 1
ATOM 1333 C C . HIS A 1 180 ? -7.587 -3.599 -1.191 1.00 86.25 180 HIS A C 1
ATOM 1335 O O . HIS A 1 180 ? -8.651 -3.605 -0.573 1.00 86.25 180 HIS A O 1
ATOM 1341 N N . SER A 1 181 ? -6.507 -4.270 -0.778 1.00 88.25 181 SER A N 1
ATOM 1342 C CA . SER A 1 181 ? -6.474 -5.064 0.456 1.00 88.25 181 SER A CA 1
ATOM 1343 C C . SER A 1 181 ? -6.741 -4.206 1.702 1.00 88.25 181 SER A C 1
ATOM 1345 O O . SER A 1 181 ? -7.549 -4.565 2.566 1.00 88.25 181 SER A O 1
ATOM 1347 N N . LEU A 1 182 ? -6.123 -3.021 1.765 1.00 86.88 182 LEU A N 1
ATOM 1348 C CA . LEU A 1 182 ? -6.281 -2.088 2.878 1.00 86.88 182 LEU A CA 1
ATOM 1349 C C . LEU A 1 182 ? -7.680 -1.466 2.904 1.00 86.88 182 LEU A C 1
ATOM 1351 O O . LEU A 1 182 ? -8.355 -1.526 3.929 1.00 86.88 182 LEU A O 1
ATOM 1355 N N . VAL A 1 183 ? -8.158 -0.920 1.780 1.00 86.69 183 VAL A N 1
ATOM 1356 C CA . VAL A 1 183 ? -9.501 -0.319 1.703 1.00 86.69 183 VAL A CA 1
ATOM 1357 C C . VAL A 1 183 ? -10.586 -1.362 1.981 1.00 86.69 183 VAL A C 1
ATOM 1359 O O . VAL A 1 183 ? -11.529 -1.069 2.714 1.00 86.69 183 VAL A O 1
ATOM 1362 N N . GLY A 1 184 ? -10.437 -2.588 1.470 1.00 87.50 184 GLY A N 1
ATOM 1363 C CA . GLY A 1 184 ? -11.345 -3.699 1.764 1.00 87.50 184 GLY A CA 1
ATOM 1364 C C . GLY A 1 184 ? -11.407 -4.025 3.257 1.00 87.50 184 GLY A C 1
ATOM 1365 O O . GLY A 1 184 ? -12.498 -4.160 3.810 1.00 87.50 184 GLY A O 1
ATOM 1366 N N . SER A 1 185 ? -10.252 -4.061 3.927 1.00 87.69 185 SER A N 1
ATOM 1367 C CA . SER A 1 185 ? -10.172 -4.266 5.378 1.00 87.69 185 SER A CA 1
ATOM 1368 C C . SER A 1 185 ? -10.843 -3.135 6.168 1.00 87.69 185 SER A C 1
ATOM 1370 O O . SER A 1 185 ? -11.596 -3.414 7.101 1.00 87.69 185 SER A O 1
ATOM 1372 N N . VAL A 1 186 ? -10.655 -1.867 5.770 1.00 85.12 186 VAL A N 1
ATOM 1373 C CA . VAL A 1 186 ? -11.337 -0.719 6.405 1.00 85.12 186 VAL A CA 1
ATOM 1374 C C . VAL A 1 186 ? -12.853 -0.829 6.259 1.00 85.12 186 VAL A C 1
ATOM 1376 O O . VAL A 1 186 ? -13.575 -0.661 7.240 1.00 85.12 186 VAL A O 1
ATOM 1379 N N . VAL A 1 187 ? -13.344 -1.135 5.055 1.00 86.44 187 VAL A N 1
ATOM 1380 C CA . VAL A 1 187 ? -14.783 -1.272 4.796 1.00 86.44 187 VAL A CA 1
ATOM 1381 C C . VAL A 1 187 ? -15.365 -2.424 5.608 1.00 86.44 187 VAL A C 1
ATOM 1383 O O . VAL A 1 187 ? -16.396 -2.242 6.248 1.00 86.44 187 VAL A O 1
ATOM 1386 N N . LEU A 1 188 ? -14.701 -3.584 5.642 1.00 86.38 188 LEU A N 1
ATOM 1387 C CA . LEU A 1 188 ? -15.157 -4.740 6.414 1.00 86.38 188 LEU A CA 1
ATOM 1388 C C . LEU A 1 188 ? -15.272 -4.407 7.907 1.00 86.38 188 LEU A C 1
ATOM 1390 O O . LEU A 1 188 ? -16.321 -4.638 8.508 1.00 86.38 188 LEU A O 1
ATOM 1394 N N . VAL A 1 189 ? -14.225 -3.823 8.497 1.00 84.56 189 VAL A N 1
ATOM 1395 C CA . VAL A 1 189 ? -14.217 -3.429 9.914 1.00 84.56 189 VAL A CA 1
ATOM 1396 C C . VAL A 1 189 ? -15.271 -2.355 10.195 1.00 84.56 189 VAL A C 1
ATOM 1398 O O . VAL A 1 189 ? -15.972 -2.437 11.205 1.00 84.56 189 VAL A O 1
ATOM 1401 N N . GLY A 1 190 ? -15.444 -1.394 9.285 1.00 81.00 190 GLY A N 1
ATOM 1402 C CA . GLY A 1 190 ? -16.490 -0.379 9.371 1.00 81.00 190 GLY A CA 1
ATOM 1403 C C . GLY A 1 190 ? -17.894 -0.990 9.373 1.00 81.00 190 GLY A C 1
ATOM 1404 O O . GLY A 1 190 ? -18.681 -0.693 10.269 1.00 81.00 190 GLY A O 1
ATOM 1405 N N . VAL A 1 191 ? -18.188 -1.911 8.447 1.00 83.31 191 VAL A N 1
ATOM 1406 C CA . VAL A 1 191 ? -19.486 -2.606 8.369 1.00 83.31 191 VAL A CA 1
ATOM 1407 C C . VAL A 1 191 ? -19.758 -3.452 9.614 1.00 83.31 191 VAL A C 1
ATOM 1409 O O . VAL A 1 191 ? -20.888 -3.447 10.103 1.00 83.31 191 VAL A O 1
ATOM 1412 N N . VAL A 1 192 ? -18.747 -4.154 10.140 1.00 84.06 192 VAL A N 1
ATOM 1413 C CA . VAL A 1 192 ? -18.869 -4.969 11.363 1.00 84.06 192 VAL A CA 1
ATOM 1414 C C . VAL A 1 192 ? -19.136 -4.099 12.595 1.00 84.06 192 VAL A C 1
ATOM 1416 O O . VAL A 1 192 ? -19.921 -4.491 13.455 1.00 84.06 192 VAL A O 1
ATOM 1419 N N . LYS A 1 193 ? -18.525 -2.910 12.682 1.00 74.31 193 LYS A N 1
ATOM 1420 C CA . LYS A 1 193 ? -18.737 -1.967 13.791 1.00 74.31 193 LYS A CA 1
ATOM 1421 C C . LYS A 1 193 ? -20.118 -1.308 13.726 1.00 74.31 193 LYS A C 1
ATOM 1423 O O . LYS A 1 193 ? -20.793 -1.209 14.746 1.00 74.31 193 LYS A O 1
ATOM 1428 N N . SER A 1 194 ? -20.535 -0.837 12.550 1.00 71.12 194 SER A N 1
ATOM 1429 C CA . SER A 1 194 ? -21.885 -0.327 12.285 1.00 71.12 194 SER A CA 1
ATOM 1430 C C . SER A 1 194 ? -22.069 -0.074 10.789 1.00 71.12 194 SER A C 1
ATOM 1432 O O . SER A 1 194 ? -21.244 0.576 10.155 1.00 71.12 194 SER A O 1
ATOM 1434 N N . ARG A 1 195 ? -23.205 -0.485 10.214 1.00 61.28 195 ARG A N 1
ATOM 1435 C CA . ARG A 1 195 ? -23.517 -0.273 8.785 1.00 61.28 195 ARG A CA 1
ATOM 1436 C C . ARG A 1 195 ? -23.588 1.213 8.383 1.00 61.28 195 ARG A C 1
ATOM 1438 O O . ARG A 1 195 ? -23.455 1.519 7.202 1.00 61.28 195 ARG A O 1
ATOM 1445 N N . ALA A 1 196 ? -23.774 2.108 9.361 1.00 62.53 196 ALA A N 1
ATOM 1446 C CA . ALA A 1 196 ? -23.731 3.565 9.209 1.00 62.53 196 ALA A CA 1
ATOM 1447 C C . ALA A 1 196 ? -22.325 4.172 9.410 1.00 62.53 196 ALA A C 1
ATOM 1449 O O . ALA A 1 196 ? -22.145 5.364 9.209 1.00 62.53 196 ALA A O 1
ATOM 1450 N N . GLY A 1 197 ? -21.332 3.371 9.810 1.00 62.91 197 GLY A N 1
ATOM 1451 C CA . GLY A 1 197 ? -19.954 3.809 10.047 1.00 62.91 197 GLY A CA 1
ATOM 1452 C C . GLY A 1 197 ? -19.082 3.888 8.791 1.00 62.91 197 GLY A C 1
ATOM 1453 O O . GLY A 1 197 ? -17.896 4.180 8.912 1.00 62.91 197 GLY A O 1
ATOM 1454 N N . VAL A 1 198 ? -19.639 3.604 7.605 1.00 74.12 198 VAL A N 1
ATOM 1455 C CA . VAL A 1 198 ? -18.923 3.647 6.321 1.00 74.12 198 VAL A CA 1
ATOM 1456 C C . VAL A 1 198 ? -19.602 4.627 5.372 1.00 74.12 198 VAL A C 1
ATOM 1458 O O . VAL A 1 198 ? -20.765 4.453 5.001 1.00 74.12 198 VAL A O 1
ATOM 1461 N N . ASP A 1 199 ? -18.840 5.611 4.899 1.00 80.19 199 ASP A N 1
ATOM 1462 C CA . ASP A 1 199 ? -19.285 6.545 3.869 1.00 80.19 199 ASP A CA 1
ATOM 1463 C C . ASP A 1 199 ? -19.236 5.910 2.468 1.00 80.19 199 ASP A C 1
ATOM 1465 O O . ASP A 1 199 ? -18.260 6.011 1.715 1.00 80.19 199 ASP A O 1
ATOM 1469 N N . TRP A 1 200 ? -20.342 5.276 2.068 1.00 83.25 200 TRP A N 1
ATOM 1470 C CA . TRP A 1 200 ? -20.482 4.599 0.768 1.00 83.25 200 TRP A CA 1
ATOM 1471 C C . TRP A 1 200 ? -20.253 5.510 -0.444 1.00 83.25 200 TRP A C 1
ATOM 1473 O O . TRP A 1 200 ? -19.826 5.047 -1.505 1.00 83.25 200 TRP A O 1
ATOM 1483 N N . LYS A 1 201 ? -20.504 6.817 -0.304 1.00 84.94 201 LYS A N 1
ATOM 1484 C CA . LYS A 1 201 ? -20.242 7.802 -1.362 1.00 84.94 201 LYS A CA 1
ATOM 1485 C C . LYS A 1 201 ? -18.741 7.973 -1.610 1.00 84.94 201 LYS A C 1
ATOM 1487 O O . LYS A 1 201 ? -18.327 8.035 -2.765 1.00 84.94 201 LYS A O 1
ATOM 1492 N N . ILE A 1 202 ? -17.941 8.018 -0.544 1.00 82.00 202 ILE A N 1
ATOM 1493 C CA . ILE A 1 202 ? -16.482 8.149 -0.624 1.00 82.00 202 ILE A CA 1
ATOM 1494 C C . ILE A 1 202 ? -15.885 6.861 -1.180 1.00 82.00 202 ILE A C 1
ATOM 1496 O O . ILE A 1 202 ? -15.121 6.921 -2.140 1.00 82.00 202 ILE A O 1
ATOM 1500 N N . PHE A 1 203 ? -16.314 5.703 -0.669 1.00 85.06 203 PHE A N 1
ATOM 1501 C CA . PHE A 1 203 ? -15.885 4.407 -1.197 1.00 85.06 203 PHE A CA 1
ATOM 1502 C C . PHE A 1 203 ? -16.153 4.279 -2.703 1.00 85.06 203 PHE A C 1
ATOM 1504 O O . PHE A 1 203 ? -15.252 3.935 -3.464 1.00 85.06 203 PHE A O 1
ATOM 1511 N N . ARG A 1 204 ? -17.363 4.630 -3.164 1.00 87.06 204 ARG A N 1
ATOM 1512 C CA . ARG A 1 204 ? -17.697 4.600 -4.595 1.00 87.06 204 ARG A CA 1
ATOM 1513 C C . ARG A 1 204 ? -16.815 5.541 -5.414 1.00 87.06 204 ARG A C 1
ATOM 1515 O O . ARG A 1 204 ? -16.391 5.164 -6.500 1.00 87.06 204 ARG A O 1
ATOM 1522 N N . ASN A 1 205 ? -16.529 6.744 -4.918 1.00 86.94 205 ASN A N 1
ATOM 1523 C CA . ASN A 1 205 ? -15.645 7.683 -5.612 1.00 86.94 205 ASN A CA 1
ATOM 1524 C C . ASN A 1 205 ? -14.208 7.147 -5.721 1.00 86.94 205 ASN A C 1
ATOM 1526 O O . ASN A 1 205 ? -13.570 7.332 -6.754 1.00 86.94 205 ASN A O 1
ATOM 1530 N N . ILE A 1 206 ? -13.716 6.456 -4.689 1.00 85.50 206 ILE A N 1
ATOM 1531 C CA . ILE A 1 206 ? -12.409 5.785 -4.707 1.00 85.50 206 ILE A CA 1
ATOM 1532 C C . ILE A 1 206 ? -12.416 4.624 -5.712 1.00 85.50 206 ILE A C 1
ATOM 1534 O O . ILE A 1 206 ? -11.521 4.528 -6.541 1.00 85.50 206 ILE A O 1
ATOM 1538 N N . ALA A 1 207 ? -13.451 3.783 -5.708 1.00 87.88 207 ALA A N 1
ATOM 1539 C CA . ALA A 1 207 ? -13.560 2.680 -6.662 1.00 87.88 207 ALA A CA 1
ATOM 1540 C C . ALA A 1 207 ? -13.633 3.174 -8.118 1.00 87.88 207 ALA A C 1
ATOM 1542 O O . ALA A 1 207 ? -12.978 2.625 -9.003 1.00 87.88 207 ALA A O 1
ATOM 1543 N N . LEU A 1 208 ? -14.389 4.248 -8.367 1.00 89.19 208 LEU A N 1
ATOM 1544 C CA . LEU A 1 208 ? -14.451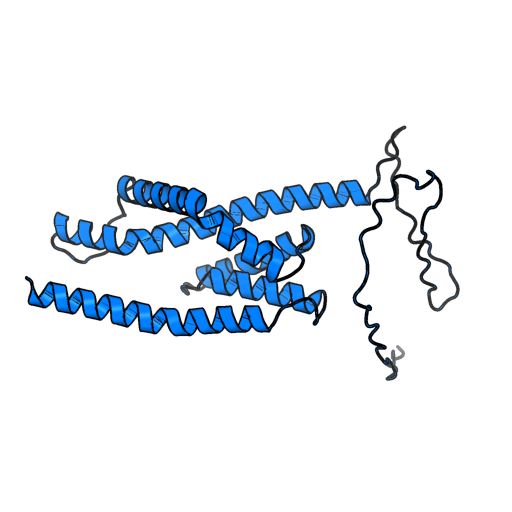 4.889 -9.681 1.00 89.19 208 LEU A CA 1
ATOM 1545 C C . LEU A 1 208 ? -13.095 5.461 -10.098 1.00 89.19 208 LEU A C 1
ATOM 1547 O O . LEU A 1 208 ? -12.736 5.350 -11.269 1.00 89.19 208 LEU A O 1
ATOM 1551 N N . SER A 1 209 ? -12.330 6.039 -9.166 1.00 88.88 209 SER A N 1
ATOM 1552 C CA . SER A 1 209 ? -11.003 6.559 -9.492 1.00 88.88 209 SER A CA 1
ATOM 1553 C C . SER A 1 209 ? -10.068 5.441 -9.947 1.00 88.88 209 SER A C 1
ATOM 1555 O O . SER A 1 209 ? -9.388 5.631 -10.945 1.00 88.88 209 SER A O 1
ATOM 1557 N N . TRP A 1 210 ? -10.107 4.255 -9.332 1.00 89.19 210 TRP A N 1
ATOM 1558 C CA . TRP A 1 210 ? -9.305 3.103 -9.765 1.00 89.19 210 TRP A CA 1
ATOM 1559 C C . TRP A 1 210 ? -9.645 2.615 -11.173 1.00 89.19 210 TRP A C 1
ATOM 1561 O O . TRP A 1 210 ? -8.752 2.279 -11.948 1.00 89.19 210 TRP A O 1
ATOM 1571 N N . VAL A 1 211 ? -10.932 2.593 -11.529 1.00 90.50 211 VAL A N 1
ATOM 1572 C CA . VAL A 1 211 ? -11.358 2.190 -12.877 1.00 90.50 211 VAL A CA 1
ATOM 1573 C C . VAL A 1 211 ? -10.941 3.228 -13.916 1.00 90.50 211 VAL A C 1
ATOM 1575 O O . VAL A 1 211 ? -10.577 2.855 -15.024 1.00 90.50 211 VAL A O 1
ATOM 1578 N N . ILE A 1 212 ? -10.974 4.518 -13.572 1.00 91.94 212 ILE A N 1
ATOM 1579 C CA . ILE A 1 212 ? -10.622 5.618 -14.480 1.00 91.94 212 ILE A CA 1
ATOM 1580 C C . ILE A 1 212 ? -9.102 5.786 -14.609 1.00 91.94 212 ILE A C 1
ATOM 1582 O O . ILE A 1 212 ? -8.613 6.121 -15.688 1.00 91.94 212 ILE A O 1
ATOM 1586 N N . THR A 1 213 ? -8.328 5.544 -13.551 1.00 90.62 213 THR A N 1
ATOM 1587 C CA . THR A 1 213 ? -6.870 5.726 -13.584 1.00 90.62 213 THR A CA 1
ATOM 1588 C C . THR A 1 213 ? -6.184 4.751 -14.535 1.00 90.62 213 THR A C 1
ATOM 1590 O O . THR A 1 213 ? -5.226 5.151 -15.190 1.00 90.62 213 THR A O 1
ATOM 1593 N N . LEU A 1 214 ? -6.682 3.518 -14.677 1.00 90.38 214 LEU A N 1
ATOM 1594 C CA . LEU A 1 214 ? -6.129 2.513 -15.596 1.00 90.38 214 LEU A CA 1
ATOM 1595 C C . LEU A 1 214 ? -6.142 2.949 -17.079 1.00 90.38 214 LEU A C 1
ATOM 1597 O O . LEU A 1 214 ? -5.067 3.016 -17.679 1.00 90.38 214 LEU A O 1
ATOM 1601 N N . PRO A 1 215 ? -7.295 3.285 -17.696 1.00 92.75 215 PRO A N 1
ATOM 1602 C CA . PRO A 1 215 ? -7.337 3.713 -19.090 1.00 92.75 215 PRO A CA 1
ATOM 1603 C C . PRO A 1 215 ? -6.637 5.054 -19.291 1.00 92.75 215 PRO A C 1
ATOM 1605 O O . PRO A 1 215 ? -5.928 5.219 -20.277 1.00 92.75 215 PRO A O 1
ATOM 1608 N N . VAL A 1 216 ? -6.777 6.001 -18.358 1.00 94.38 216 VAL A N 1
ATOM 1609 C CA . VAL A 1 216 ? -6.126 7.312 -18.479 1.00 94.38 216 VAL A CA 1
ATOM 1610 C C . VAL A 1 216 ? -4.603 7.167 -18.443 1.00 94.38 216 VAL A C 1
ATOM 1612 O O . VAL A 1 216 ? -3.922 7.724 -19.301 1.00 94.38 216 VAL A O 1
ATOM 1615 N N . SER A 1 217 ? -4.061 6.376 -17.513 1.00 91.81 217 SER A N 1
ATOM 1616 C CA . SER A 1 217 ? -2.622 6.100 -17.445 1.00 91.81 217 SER A CA 1
ATOM 1617 C C . SER A 1 217 ? -2.121 5.395 -18.708 1.00 91.81 217 SER A C 1
ATOM 1619 O O . SER A 1 217 ? -1.112 5.817 -19.273 1.00 91.81 217 SER A O 1
ATOM 1621 N N . GLY A 1 218 ? -2.852 4.388 -19.198 1.00 92.19 218 GLY A N 1
ATOM 1622 C CA . GLY A 1 218 ? -2.507 3.672 -20.427 1.00 92.19 218 GLY A CA 1
ATOM 1623 C C . GLY A 1 218 ? -2.518 4.565 -21.670 1.00 92.19 218 GLY A C 1
ATOM 1624 O O . GLY A 1 218 ? -1.587 4.513 -22.469 1.00 92.19 218 GLY A O 1
ATOM 1625 N N . LEU A 1 219 ? -3.525 5.430 -21.814 1.00 94.88 219 LEU A N 1
ATOM 1626 C CA . LEU A 1 219 ? -3.626 6.372 -22.932 1.00 94.88 219 LEU A CA 1
ATOM 1627 C C . LEU A 1 219 ? -2.512 7.420 -22.903 1.00 94.88 219 LEU A C 1
ATOM 1629 O O . LEU A 1 219 ? -1.929 7.714 -23.945 1.00 94.88 219 LEU A O 1
ATOM 1633 N N . ILE A 1 220 ? -2.185 7.959 -21.725 1.00 95.06 220 ILE A N 1
ATOM 1634 C CA . ILE A 1 220 ? -1.079 8.911 -21.568 1.00 95.06 220 ILE A CA 1
ATOM 1635 C C . ILE A 1 220 ? 0.252 8.238 -21.921 1.00 95.06 220 ILE A C 1
ATOM 1637 O O . ILE A 1 220 ? 1.029 8.800 -22.692 1.00 95.06 220 ILE A O 1
ATOM 1641 N N . ALA A 1 221 ? 0.500 7.025 -21.417 1.00 91.88 221 ALA A N 1
ATOM 1642 C CA . ALA A 1 221 ? 1.710 6.267 -21.728 1.00 91.88 221 ALA A CA 1
ATOM 1643 C C . ALA A 1 221 ? 1.822 5.949 -23.229 1.00 91.88 221 ALA A C 1
ATOM 1645 O O . ALA A 1 221 ? 2.878 6.157 -23.825 1.00 91.88 221 ALA A O 1
ATOM 1646 N N . ALA A 1 222 ? 0.728 5.511 -23.861 1.00 92.56 222 ALA A N 1
ATOM 1647 C CA . ALA A 1 222 ? 0.6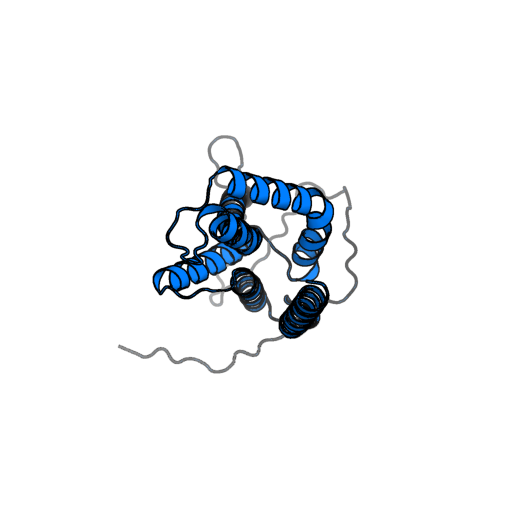77 5.257 -25.298 1.00 92.56 222 ALA A CA 1
ATOM 1648 C C . ALA A 1 222 ? 0.925 6.535 -26.116 1.00 92.56 222 ALA A C 1
ATOM 1650 O O . ALA A 1 222 ? 1.705 6.513 -27.065 1.00 92.56 222 ALA A O 1
ATOM 1651 N N . GLY A 1 223 ? 0.318 7.661 -25.727 1.00 93.88 223 GLY A N 1
ATOM 1652 C CA . GLY A 1 223 ? 0.521 8.955 -26.378 1.00 93.88 223 GLY A CA 1
ATOM 1653 C C . GLY A 1 223 ? 1.970 9.440 -26.291 1.00 93.88 223 GLY A C 1
ATOM 1654 O O . GLY A 1 223 ? 2.547 9.836 -27.301 1.00 93.88 223 GLY A O 1
ATOM 1655 N N . LEU A 1 224 ? 2.589 9.343 -25.111 1.00 93.44 224 LEU A N 1
ATOM 1656 C CA . LEU A 1 224 ? 4.007 9.660 -24.910 1.00 93.44 224 LEU A CA 1
ATOM 1657 C C . LEU A 1 224 ? 4.925 8.751 -25.733 1.00 93.44 224 LEU A C 1
ATOM 1659 O O . LEU A 1 224 ? 5.859 9.247 -26.360 1.00 93.44 224 LEU A O 1
ATOM 1663 N N . MET A 1 225 ? 4.651 7.443 -25.779 1.00 92.25 225 MET A N 1
ATOM 1664 C CA . MET A 1 225 ? 5.430 6.512 -26.599 1.00 92.25 225 MET A CA 1
ATOM 1665 C C . MET A 1 225 ? 5.311 6.847 -28.094 1.00 92.25 225 MET A C 1
ATOM 1667 O O . MET A 1 225 ? 6.314 6.835 -28.802 1.00 92.25 225 MET A O 1
ATOM 1671 N N . LEU A 1 226 ? 4.110 7.179 -28.580 1.00 93.31 226 LEU A N 1
ATOM 1672 C CA . LEU A 1 226 ? 3.900 7.578 -29.974 1.00 93.31 226 LEU A CA 1
ATOM 1673 C C . LEU A 1 226 ? 4.638 8.875 -30.318 1.00 93.31 226 LEU A C 1
ATOM 1675 O O . LEU A 1 226 ? 5.254 8.952 -31.378 1.00 93.31 226 LEU A O 1
ATOM 1679 N N . LEU A 1 227 ? 4.616 9.862 -29.419 1.00 94.00 227 LEU A N 1
ATOM 1680 C CA . LEU A 1 227 ? 5.375 11.103 -29.584 1.00 94.00 227 LEU A CA 1
ATOM 1681 C C . LEU A 1 227 ? 6.881 10.840 -29.639 1.00 94.00 227 LEU A C 1
ATOM 1683 O O . LEU A 1 227 ? 7.548 11.344 -30.537 1.00 94.00 227 LEU A O 1
ATOM 1687 N N . LEU A 1 228 ? 7.408 10.019 -28.727 1.00 91.50 228 LEU A N 1
ATOM 1688 C CA . LEU A 1 228 ? 8.819 9.630 -28.729 1.00 91.50 228 LEU A CA 1
ATOM 1689 C C . LEU A 1 228 ? 9.198 8.891 -30.014 1.00 91.50 228 LEU A C 1
ATOM 1691 O O . LEU A 1 228 ? 10.223 9.204 -30.601 1.00 91.50 228 LEU A O 1
ATOM 1695 N N . LYS A 1 229 ? 8.355 7.968 -30.491 1.00 91.19 229 LYS A N 1
ATOM 1696 C CA . LYS A 1 229 ? 8.579 7.238 -31.746 1.00 91.19 229 LYS A CA 1
ATOM 1697 C C . LYS A 1 229 ? 8.556 8.143 -32.981 1.00 91.19 229 LYS A C 1
ATOM 1699 O O . LYS A 1 229 ? 9.175 7.810 -33.979 1.00 91.19 229 LYS A O 1
ATOM 1704 N N . PHE A 1 230 ? 7.791 9.233 -32.957 1.00 90.25 230 PHE A N 1
ATOM 1705 C CA . PHE A 1 230 ? 7.751 10.182 -34.070 1.00 90.25 230 PHE A CA 1
ATOM 1706 C C . PHE A 1 230 ? 8.931 11.166 -34.042 1.00 90.25 230 PHE A C 1
ATOM 1708 O O . PHE A 1 230 ? 9.343 11.659 -35.086 1.00 90.25 230 PHE A O 1
ATOM 1715 N N . ALA A 1 231 ? 9.452 11.473 -32.851 1.00 87.75 231 ALA A N 1
ATOM 1716 C CA . ALA A 1 231 ? 10.546 12.421 -32.656 1.00 87.75 231 ALA A CA 1
ATOM 1717 C C . ALA A 1 231 ? 11.955 11.820 -32.848 1.00 87.75 231 ALA A C 1
ATOM 1719 O O . ALA A 1 231 ? 12.902 12.587 -33.019 1.00 87.75 231 ALA A O 1
ATOM 1720 N N . LEU A 1 232 ? 12.092 10.491 -32.776 1.00 77.12 232 LEU A N 1
ATOM 1721 C CA . LEU A 1 232 ? 13.348 9.727 -32.822 1.00 77.12 232 LEU A CA 1
ATOM 1722 C C . LEU A 1 232 ? 13.422 8.900 -34.110 1.00 77.12 232 LEU A C 1
ATOM 1724 O O . LEU A 1 232 ? 14.507 8.891 -34.728 1.00 77.12 232 LEU A O 1
#

Organism: Enterobius vermicularis (NCBI:txid51028)